Protein AF-A0A7Y1YDD1-F1 (afdb_monomer_lite)

Structure (mmCIF, N/CA/C/O backbone):
data_AF-A0A7Y1YDD1-F1
#
_entry.id   AF-A0A7Y1YDD1-F1
#
loop_
_atom_site.group_PDB
_atom_site.id
_atom_site.type_symbol
_atom_site.label_atom_id
_atom_site.label_alt_id
_atom_site.label_comp_id
_atom_site.label_asym_id
_atom_site.label_entity_id
_atom_site.label_seq_id
_atom_site.pdbx_PDB_ins_code
_atom_site.Cartn_x
_atom_site.Cartn_y
_atom_site.Cartn_z
_atom_site.occupancy
_atom_site.B_iso_or_equiv
_atom_site.auth_seq_id
_atom_site.auth_comp_id
_atom_site.auth_asym_id
_atom_site.auth_atom_id
_atom_site.pdbx_PDB_model_num
ATOM 1 N N . MET A 1 1 ? -9.148 -10.376 5.782 1.00 97.31 1 MET A N 1
ATOM 2 C CA . MET A 1 1 ? -8.514 -9.208 5.145 1.00 97.31 1 MET A CA 1
ATOM 3 C C . MET A 1 1 ? -9.629 -8.273 4.750 1.00 97.31 1 MET A C 1
ATOM 5 O O . MET A 1 1 ? -10.626 -8.757 4.220 1.00 97.31 1 MET A O 1
ATOM 9 N N . GLN A 1 2 ? -9.484 -6.992 5.048 1.00 98.19 2 GLN A N 1
ATOM 10 C CA . GLN A 1 2 ? -10.482 -5.974 4.731 1.00 98.19 2 GLN A CA 1
ATOM 11 C C . GLN A 1 2 ? -9.789 -4.691 4.292 1.00 98.19 2 GLN A C 1
ATOM 13 O O . GLN A 1 2 ? -8.727 -4.373 4.822 1.00 98.19 2 GLN A O 1
ATOM 18 N N . HIS A 1 3 ? -10.375 -3.983 3.335 1.00 98.25 3 HIS A N 1
ATOM 19 C CA . HIS A 1 3 ? -9.968 -2.623 3.031 1.00 98.25 3 HIS A CA 1
ATOM 20 C C . HIS A 1 3 ? -10.291 -1.725 4.214 1.00 98.25 3 HIS A C 1
ATOM 22 O O . HIS A 1 3 ? -11.280 -1.956 4.912 1.00 98.25 3 HIS A O 1
ATOM 28 N N . VAL A 1 4 ? -9.460 -0.708 4.412 1.00 98.06 4 VAL A N 1
ATOM 29 C CA . VAL A 1 4 ? -9.750 0.407 5.309 1.00 98.06 4 VAL A CA 1
ATOM 30 C C . VAL A 1 4 ? -9.487 1.696 4.537 1.00 98.06 4 VAL A C 1
ATOM 32 O O . VAL A 1 4 ? -8.418 1.850 3.947 1.00 98.06 4 VAL A O 1
ATOM 35 N N . ILE A 1 5 ? -10.477 2.583 4.503 1.00 97.25 5 ILE A N 1
ATOM 36 C CA . ILE A 1 5 ? -10.438 3.868 3.790 1.00 97.25 5 ILE A CA 1
ATOM 37 C C . ILE A 1 5 ? -10.850 4.998 4.736 1.00 97.25 5 ILE A C 1
ATOM 39 O O . ILE A 1 5 ? -11.611 4.766 5.676 1.00 97.25 5 ILE A O 1
ATOM 43 N N . TRP A 1 6 ? -10.390 6.220 4.462 1.00 94.62 6 TRP A N 1
ATOM 44 C CA . TRP A 1 6 ? -10.810 7.427 5.180 1.00 94.62 6 TRP A CA 1
ATOM 45 C C . TRP A 1 6 ? -11.683 8.274 4.276 1.00 94.62 6 TRP A C 1
ATOM 47 O O . TRP A 1 6 ? -11.217 8.812 3.276 1.00 94.62 6 TRP A O 1
ATOM 57 N N . VAL A 1 7 ? -12.952 8.398 4.642 1.00 94.06 7 VAL A N 1
ATOM 58 C CA . VAL A 1 7 ? -13.893 9.263 3.942 1.00 94.06 7 VAL A CA 1
ATOM 59 C C . VAL A 1 7 ? -13.870 10.627 4.613 1.00 94.06 7 VAL A C 1
ATOM 61 O O . VAL A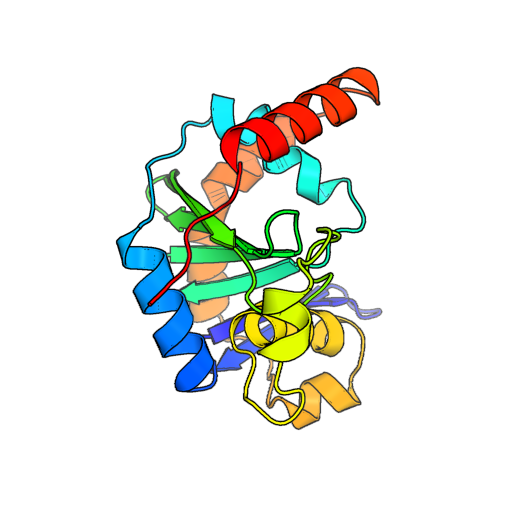 1 7 ? -14.280 10.755 5.768 1.00 94.06 7 VAL A O 1
ATOM 64 N N . SER A 1 8 ? -13.428 11.641 3.876 1.00 90.56 8 SER A N 1
ATOM 65 C CA . SER A 1 8 ? -13.471 13.029 4.329 1.00 90.56 8 SER A CA 1
ATOM 66 C C . SER A 1 8 ? -14.858 13.629 4.122 1.00 90.56 8 SER A C 1
ATOM 68 O O . SER A 1 8 ? -15.316 13.800 2.992 1.00 90.56 8 SER A O 1
ATOM 70 N N . GLU A 1 9 ? -15.514 13.999 5.218 1.00 84.25 9 GLU A N 1
ATOM 71 C CA . GLU A 1 9 ? -16.787 14.719 5.216 1.00 84.25 9 GLU A CA 1
ATOM 72 C C . GLU A 1 9 ? -16.636 16.081 5.906 1.00 84.25 9 GLU A C 1
ATOM 74 O O . GLU A 1 9 ? -15.634 16.377 6.557 1.00 84.25 9 GLU A O 1
ATOM 79 N N . SER A 1 10 ? -17.659 16.937 5.823 1.00 79.94 10 SER A N 1
ATOM 80 C CA . SER A 1 10 ? -17.641 18.249 6.492 1.00 79.94 10 SER A CA 1
ATOM 81 C C . SER A 1 10 ? -17.465 18.174 8.017 1.00 79.94 10 SER A C 1
ATOM 83 O O . SER A 1 10 ? -17.080 19.162 8.639 1.00 79.94 10 SER A O 1
ATOM 85 N N . SER A 1 11 ? -17.773 17.025 8.623 1.00 79.56 11 SER A N 1
ATOM 86 C CA . SER A 1 11 ? -17.619 16.732 10.054 1.00 79.56 11 SER A CA 1
ATOM 87 C C . SER A 1 11 ? -16.244 16.176 10.438 1.00 79.56 11 SER A C 1
ATOM 89 O O . SER A 1 11 ? -15.994 15.996 11.629 1.00 79.56 11 SER A O 1
ATOM 91 N N . GLY A 1 12 ? -15.365 15.926 9.465 1.00 87.62 12 GLY A N 1
ATOM 92 C CA . GLY A 1 12 ? -14.066 15.281 9.650 1.00 87.62 12 GLY A CA 1
ATOM 93 C C . GLY A 1 12 ? -13.951 13.970 8.875 1.00 87.62 12 GLY A C 1
ATOM 94 O O . GLY A 1 12 ? -14.865 13.576 8.148 1.00 87.62 12 GLY A O 1
ATOM 95 N N . ASP A 1 13 ? -12.816 13.297 9.047 1.00 91.56 13 ASP A N 1
ATOM 96 C CA . ASP A 1 13 ? -12.546 12.023 8.389 1.00 91.56 13 ASP A CA 1
ATOM 97 C C . ASP A 1 13 ? -13.139 10.867 9.198 1.00 91.56 13 ASP A C 1
ATOM 99 O O . ASP A 1 13 ? -12.888 10.738 10.398 1.00 91.56 13 ASP A O 1
ATOM 103 N N . THR A 1 14 ? -13.916 10.012 8.536 1.00 94.31 14 THR A N 1
ATOM 104 C CA . THR A 1 14 ? -14.505 8.810 9.139 1.00 94.31 14 THR A CA 1
ATOM 105 C C . THR A 1 14 ? -13.901 7.563 8.491 1.00 94.31 14 THR A C 1
ATOM 107 O O . THR A 1 14 ? -13.909 7.465 7.260 1.00 94.31 14 THR A O 1
ATOM 110 N N . PRO A 1 15 ? -13.384 6.597 9.273 1.00 96.81 15 PRO A N 1
ATOM 111 C CA . PRO A 1 15 ? -12.862 5.355 8.725 1.00 96.81 15 PRO A CA 1
ATOM 112 C C . PRO A 1 15 ? -14.003 4.414 8.319 1.00 96.81 15 PRO A C 1
ATOM 114 O O . PRO A 1 15 ? -14.963 4.211 9.063 1.00 96.81 15 PRO A O 1
ATOM 117 N N . TYR A 1 16 ? -13.873 3.800 7.149 1.00 98.19 16 TYR A N 1
ATOM 118 C CA . TYR A 1 16 ? -14.767 2.757 6.649 1.00 98.19 16 TYR A CA 1
ATOM 119 C C . TYR A 1 16 ? -13.968 1.495 6.346 1.00 98.19 16 TYR A C 1
ATOM 121 O O . TYR A 1 16 ? -12.793 1.566 5.984 1.00 98.19 16 TYR A O 1
ATOM 129 N N . SER A 1 17 ? -14.614 0.338 6.443 1.00 98.25 17 SER A N 1
ATOM 130 C CA . SER A 1 17 ? -14.027 -0.940 6.059 1.00 98.25 17 SER A CA 1
ATOM 131 C C . SER A 1 17 ? -14.979 -1.794 5.227 1.00 98.25 17 SER A C 1
ATOM 133 O O . SER A 1 17 ? -16.201 -1.694 5.337 1.00 98.25 17 SER A O 1
ATOM 135 N N . ALA A 1 18 ? -14.394 -2.635 4.372 1.00 98.12 18 ALA A N 1
ATOM 136 C CA . ALA A 1 18 ? -15.100 -3.637 3.577 1.00 98.12 18 ALA A CA 1
ATOM 137 C C . ALA A 1 18 ? -14.250 -4.908 3.451 1.00 98.12 18 ALA A C 1
ATOM 139 O O . ALA A 1 18 ? -13.030 -4.815 3.276 1.00 98.12 18 ALA A O 1
ATOM 140 N N . PRO A 1 19 ? -14.844 -6.111 3.502 1.00 97.50 19 PRO A N 1
ATOM 141 C CA . PRO A 1 19 ? -14.099 -7.343 3.278 1.00 97.50 19 PRO A CA 1
ATOM 142 C C . PRO A 1 19 ? -13.527 -7.389 1.855 1.00 97.50 19 PRO A C 1
ATOM 144 O O . PRO A 1 19 ? -14.189 -7.010 0.892 1.00 97.50 19 PRO A O 1
ATOM 147 N N . LEU A 1 20 ? -12.310 -7.920 1.705 1.00 96.44 20 LEU A N 1
ATOM 148 C CA . LEU A 1 20 ? -11.784 -8.229 0.373 1.00 96.44 20 LEU A CA 1
ATOM 149 C C . LEU A 1 20 ? -12.581 -9.375 -0.255 1.00 96.44 20 LEU A C 1
ATOM 151 O O . LEU A 1 20 ? -12.969 -10.325 0.435 1.00 96.44 20 LEU A O 1
ATOM 155 N N . SER A 1 21 ? -12.725 -9.342 -1.582 1.00 95.38 21 SER A N 1
ATOM 156 C CA . SER A 1 21 ? -13.184 -10.512 -2.329 1.00 95.38 21 SER A CA 1
ATOM 157 C C . SER A 1 21 ? -12.250 -11.712 -2.069 1.00 95.38 21 SER A C 1
ATOM 159 O O . SER A 1 21 ? -11.054 -11.527 -1.796 1.00 95.38 21 SER A O 1
ATOM 161 N N . PRO A 1 22 ? -12.744 -12.961 -2.158 1.00 95.62 22 PRO A N 1
ATOM 162 C CA . PRO A 1 22 ? -11.904 -14.144 -1.966 1.00 95.62 22 PRO A CA 1
ATOM 163 C C . PRO A 1 22 ? -10.680 -14.183 -2.892 1.00 95.62 22 PRO A C 1
ATOM 165 O O . PRO A 1 22 ? -9.612 -14.637 -2.478 1.00 95.62 22 PRO A O 1
ATOM 168 N N . GLU A 1 23 ? -10.820 -13.682 -4.120 1.00 94.44 23 GLU A N 1
ATOM 169 C CA . GLU A 1 23 ? -9.750 -13.619 -5.118 1.00 94.44 23 GLU A CA 1
ATOM 170 C C . GLU A 1 23 ? -8.683 -12.589 -4.737 1.00 94.44 23 GLU A C 1
ATOM 172 O O . GLU A 1 23 ? -7.503 -12.938 -4.687 1.00 94.44 23 GLU A O 1
ATOM 177 N N . ASN A 1 24 ? -9.088 -11.375 -4.348 1.00 95.56 24 ASN A N 1
ATOM 178 C CA . ASN A 1 24 ? -8.178 -10.322 -3.881 1.00 95.56 24 ASN A CA 1
ATOM 179 C C . ASN A 1 24 ? -7.423 -10.762 -2.621 1.00 95.56 24 ASN A C 1
ATOM 181 O O . ASN A 1 24 ? -6.206 -10.609 -2.522 1.00 95.56 24 ASN A O 1
ATOM 185 N N . ALA A 1 25 ? -8.126 -11.382 -1.669 1.00 97.19 25 ALA A N 1
ATOM 186 C CA . ALA A 1 25 ? -7.508 -11.905 -0.456 1.00 97.19 25 ALA A CA 1
ATOM 187 C C . ALA A 1 25 ? -6.526 -13.049 -0.756 1.00 97.19 25 ALA A C 1
ATOM 189 O O . ALA A 1 25 ? -5.465 -13.127 -0.139 1.00 97.19 25 ALA A O 1
ATOM 190 N N . LYS A 1 26 ? -6.854 -13.950 -1.694 1.00 96.62 26 LYS A N 1
ATOM 191 C CA . LYS A 1 26 ? -5.940 -15.018 -2.128 1.00 96.62 26 LYS A CA 1
ATOM 192 C C . LYS A 1 26 ? -4.704 -14.435 -2.813 1.00 96.62 26 LYS A C 1
ATOM 194 O O . LYS A 1 26 ? -3.601 -14.883 -2.518 1.00 96.62 26 LYS A O 1
ATOM 199 N N . TYR A 1 27 ? -4.882 -13.444 -3.682 1.00 95.88 27 TYR A N 1
ATOM 200 C CA . TYR A 1 27 ? -3.790 -12.760 -4.369 1.00 95.88 27 TYR A CA 1
ATOM 201 C C . TYR A 1 27 ? -2.822 -12.098 -3.378 1.00 95.88 27 TYR A C 1
ATOM 203 O O . TYR A 1 27 ? -1.629 -12.394 -3.407 1.00 95.88 27 TYR A O 1
ATOM 211 N N . LEU A 1 28 ? -3.327 -11.301 -2.427 1.00 97.19 28 LEU A N 1
ATOM 212 C CA . LEU A 1 28 ? -2.475 -10.660 -1.418 1.00 97.19 28 LEU A CA 1
ATOM 213 C C . LEU A 1 28 ? -1.793 -11.665 -0.490 1.00 97.19 28 LEU A C 1
ATOM 215 O O . LEU A 1 28 ? -0.628 -11.482 -0.163 1.00 97.19 28 LEU A O 1
ATOM 219 N N . LYS A 1 29 ? -2.458 -12.764 -0.109 1.00 97.50 29 LYS A N 1
ATOM 220 C CA . LYS A 1 29 ? -1.802 -13.831 0.668 1.00 97.50 29 LYS A CA 1
ATOM 221 C C . LYS A 1 29 ? -0.586 -14.402 -0.056 1.00 97.50 29 LYS A C 1
ATOM 223 O O . LYS A 1 29 ? 0.442 -14.590 0.579 1.00 97.50 29 LYS A O 1
ATOM 228 N N . ARG A 1 30 ? -0.693 -14.631 -1.368 1.00 96.88 30 ARG A N 1
ATOM 229 C CA . ARG A 1 30 ? 0.436 -15.088 -2.190 1.00 96.88 30 ARG A CA 1
ATOM 230 C C . ARG A 1 30 ? 1.535 -14.033 -2.272 1.00 96.88 30 ARG A C 1
ATOM 232 O O . ARG A 1 30 ? 2.700 -14.373 -2.144 1.00 96.88 30 ARG A O 1
ATOM 239 N N . ALA A 1 31 ? 1.180 -12.758 -2.437 1.00 97.06 31 ALA A N 1
ATOM 240 C CA . ALA A 1 31 ? 2.155 -11.668 -2.396 1.00 97.06 31 ALA A CA 1
ATOM 241 C C . ALA A 1 31 ? 2.922 -11.639 -1.061 1.00 97.06 31 ALA A C 1
ATOM 243 O O . ALA A 1 31 ? 4.142 -11.489 -1.053 1.00 97.06 31 ALA A O 1
ATOM 244 N N . CYS A 1 32 ? 2.221 -11.855 0.058 1.00 97.44 32 CYS A N 1
ATOM 245 C CA . CYS A 1 32 ? 2.811 -11.883 1.394 1.00 97.44 32 CYS A CA 1
ATOM 246 C C . CYS A 1 32 ? 3.865 -12.986 1.592 1.00 97.44 32 CYS A C 1
ATOM 248 O O . CYS A 1 32 ? 4.743 -12.827 2.434 1.00 97.44 32 CYS A O 1
ATOM 250 N N . GLU A 1 33 ? 3.826 -14.075 0.817 1.00 97.56 33 GLU A N 1
ATOM 251 C CA . GLU A 1 33 ? 4.841 -15.143 0.865 1.00 97.56 33 GLU A CA 1
ATOM 252 C C . GLU A 1 33 ? 6.217 -14.681 0.353 1.00 97.56 33 GLU A C 1
ATOM 254 O O . GLU A 1 33 ? 7.227 -15.332 0.617 1.00 97.56 33 GLU A O 1
ATOM 259 N N . HIS A 1 34 ? 6.264 -13.546 -0.350 1.00 98.12 34 HIS A N 1
ATOM 260 C CA . HIS A 1 34 ? 7.461 -12.985 -0.975 1.00 98.12 34 HIS A CA 1
ATOM 261 C C . HIS A 1 34 ? 7.908 -11.658 -0.351 1.00 98.12 34 HIS A C 1
ATOM 263 O O . HIS A 1 34 ? 8.731 -10.952 -0.930 1.00 98.12 34 HIS A O 1
ATOM 269 N N . LEU A 1 35 ? 7.360 -11.296 0.811 1.00 98.06 35 LEU A N 1
ATOM 270 C CA . LEU A 1 35 ? 7.736 -10.072 1.508 1.00 98.06 35 LEU A CA 1
ATOM 271 C C . LEU A 1 35 ? 9.189 -10.131 1.988 1.00 98.06 35 LEU A C 1
ATOM 273 O O . LEU A 1 35 ? 9.589 -11.034 2.724 1.00 98.06 35 LEU A O 1
ATOM 277 N N . GLU A 1 36 ? 9.959 -9.115 1.615 1.00 98.31 36 GLU A N 1
ATOM 278 C CA . GLU A 1 36 ? 11.326 -8.909 2.078 1.00 98.31 36 GLU A CA 1
ATOM 279 C C . GLU A 1 36 ? 11.358 -7.837 3.174 1.00 98.31 36 GLU A C 1
ATOM 281 O O . GLU A 1 36 ? 10.693 -6.806 3.032 1.00 98.31 36 GLU A O 1
ATOM 286 N N . PRO A 1 37 ? 12.130 -8.022 4.259 1.00 98.44 37 PRO A N 1
ATOM 287 C CA . PRO A 1 37 ? 12.264 -7.008 5.299 1.00 98.44 37 PRO A CA 1
ATOM 288 C C . PRO A 1 37 ? 12.723 -5.650 4.751 1.00 98.44 37 PRO A C 1
ATOM 290 O O . PRO A 1 37 ? 13.592 -5.574 3.882 1.00 98.44 37 PRO A O 1
ATOM 293 N N . MET A 1 38 ? 12.175 -4.572 5.312 1.00 98.06 38 MET A N 1
ATOM 294 C CA . MET A 1 38 ? 12.510 -3.190 4.972 1.00 98.06 38 MET A CA 1
ATOM 295 C C . MET A 1 38 ? 12.941 -2.421 6.224 1.00 98.06 38 MET A C 1
ATOM 297 O O . MET A 1 38 ? 12.284 -2.490 7.261 1.00 98.06 38 MET A O 1
ATOM 301 N N . SER A 1 39 ? 14.034 -1.664 6.130 1.00 98.25 39 SER A N 1
ATOM 302 C CA . SER A 1 39 ? 14.502 -0.784 7.205 1.00 98.25 39 SER A CA 1
ATOM 303 C C . SER A 1 39 ? 13.830 0.594 7.178 1.00 98.25 39 SER A C 1
ATOM 305 O O . SER A 1 39 ? 13.342 1.046 6.141 1.00 98.25 39 SER A O 1
ATOM 307 N N . ASP A 1 40 ? 13.885 1.310 8.304 1.00 98.12 40 ASP A N 1
ATOM 308 C CA . ASP A 1 40 ? 13.461 2.715 8.412 1.00 98.12 40 ASP A CA 1
ATOM 309 C C . ASP A 1 40 ? 14.114 3.609 7.351 1.00 98.12 40 ASP A C 1
ATOM 311 O O . ASP A 1 40 ? 13.450 4.447 6.749 1.00 98.12 40 ASP A O 1
ATOM 315 N N . GLU A 1 41 ? 15.411 3.424 7.095 1.00 96.94 41 GLU A N 1
ATOM 316 C CA . GLU A 1 41 ? 16.149 4.204 6.097 1.00 96.94 41 GLU A CA 1
ATOM 317 C C . GLU A 1 41 ? 15.685 3.894 4.671 1.00 96.94 41 GLU A C 1
ATOM 319 O O . GLU A 1 41 ? 15.561 4.807 3.855 1.00 96.94 41 GLU A O 1
ATOM 324 N N . GLN A 1 42 ? 15.391 2.624 4.373 1.00 97.56 42 GLN A N 1
ATOM 325 C CA . GLN A 1 42 ? 14.834 2.230 3.080 1.00 97.56 42 GLN A CA 1
ATOM 326 C C . GLN A 1 42 ? 13.435 2.812 2.874 1.00 97.56 42 GLN A C 1
ATOM 328 O O . GLN A 1 42 ? 13.142 3.269 1.774 1.00 97.56 42 GLN A O 1
ATOM 333 N N . TYR A 1 43 ? 12.595 2.825 3.916 1.00 97.81 43 TYR A N 1
ATOM 334 C CA . TYR A 1 43 ? 11.273 3.453 3.879 1.00 97.81 43 TYR A CA 1
ATOM 335 C C . TYR A 1 43 ? 11.375 4.967 3.634 1.00 97.81 43 TYR A C 1
ATOM 337 O O . TYR A 1 43 ? 10.776 5.490 2.692 1.00 97.81 43 TYR A O 1
ATOM 345 N N . LEU A 1 44 ? 12.182 5.659 4.447 1.00 96.31 44 LEU A N 1
ATOM 346 C CA . LEU A 1 44 ? 12.355 7.114 4.407 1.00 96.31 44 LEU A CA 1
ATOM 347 C C . LEU A 1 44 ? 13.032 7.618 3.130 1.00 96.31 44 LEU A C 1
ATOM 349 O O . LEU A 1 44 ? 12.807 8.756 2.760 1.00 96.31 44 LEU A O 1
ATOM 353 N N . ASN A 1 45 ? 13.869 6.826 2.463 1.00 95.44 45 ASN A N 1
ATOM 354 C CA . ASN A 1 45 ? 14.523 7.229 1.211 1.00 95.44 45 ASN A CA 1
ATOM 355 C C . ASN A 1 45 ? 13.897 6.574 -0.024 1.00 95.44 45 ASN A C 1
ATOM 357 O O . ASN A 1 45 ? 14.535 6.533 -1.073 1.00 95.44 45 ASN A O 1
ATOM 361 N N . GLY A 1 46 ? 12.688 6.029 0.092 1.00 96.25 46 GLY A N 1
ATOM 362 C CA . GLY A 1 46 ? 12.007 5.363 -1.011 1.00 96.25 46 GLY A CA 1
ATOM 363 C C . GLY A 1 46 ? 10.491 5.431 -0.847 1.00 96.25 46 GLY A C 1
ATOM 364 O O . GLY A 1 46 ? 9.919 6.469 -1.165 1.00 96.25 46 GLY A O 1
ATOM 365 N N . PRO A 1 47 ? 9.823 4.377 -0.341 1.00 97.00 47 PRO A N 1
ATOM 366 C CA . PRO A 1 47 ? 8.362 4.289 -0.289 1.00 97.00 47 PRO A CA 1
ATOM 367 C C . PRO A 1 47 ? 7.638 5.499 0.304 1.00 97.00 47 PRO A C 1
ATOM 369 O O . PRO A 1 47 ? 6.561 5.838 -0.172 1.00 97.00 47 PRO A O 1
ATOM 372 N N . ALA A 1 48 ? 8.212 6.195 1.288 1.00 95.69 48 ALA A N 1
ATOM 373 C CA . ALA A 1 48 ? 7.578 7.385 1.852 1.00 95.69 48 ALA A CA 1
ATOM 374 C C . ALA A 1 48 ? 7.342 8.505 0.818 1.00 95.69 48 ALA A C 1
ATOM 376 O O . ALA A 1 48 ? 6.391 9.272 0.954 1.00 95.69 48 ALA A O 1
ATOM 377 N N . ALA A 1 49 ? 8.159 8.579 -0.238 1.00 94.69 49 ALA A N 1
ATOM 378 C CA . ALA A 1 49 ? 7.984 9.534 -1.328 1.00 94.69 49 ALA A CA 1
ATOM 379 C C . ALA A 1 49 ? 6.683 9.308 -2.111 1.00 94.69 49 ALA A C 1
ATOM 381 O O . ALA A 1 49 ? 6.101 10.274 -2.595 1.00 94.69 49 ALA A O 1
ATOM 382 N N . ILE A 1 50 ? 6.176 8.068 -2.171 1.00 95.25 50 ILE A N 1
ATOM 383 C CA . ILE A 1 50 ? 4.931 7.726 -2.880 1.00 95.25 50 ILE A CA 1
ATOM 384 C C . ILE A 1 50 ? 3.745 8.519 -2.307 1.00 95.25 50 ILE A C 1
ATOM 386 O O . ILE A 1 50 ? 2.887 8.954 -3.071 1.00 95.25 50 ILE A O 1
ATOM 390 N N . LEU A 1 51 ? 3.734 8.801 -0.997 1.00 91.88 51 LEU A N 1
ATOM 391 C CA . LEU A 1 51 ? 2.695 9.612 -0.341 1.00 91.88 51 LEU A CA 1
ATOM 392 C C . LEU A 1 51 ? 2.630 11.056 -0.867 1.00 91.88 51 LEU A C 1
ATOM 394 O O . LEU A 1 51 ? 1.585 11.691 -0.780 1.00 91.88 51 LEU A O 1
ATOM 398 N N . GLY A 1 52 ? 3.739 11.581 -1.396 1.00 89.81 52 GLY A N 1
ATOM 399 C CA . GLY A 1 52 ? 3.805 12.903 -2.023 1.00 89.81 52 GLY A CA 1
ATOM 400 C C . GLY A 1 52 ? 3.504 12.893 -3.523 1.00 89.81 52 GLY A C 1
ATOM 401 O O . GLY A 1 52 ? 3.656 13.921 -4.180 1.00 89.81 52 GLY A O 1
ATOM 402 N N . THR A 1 53 ? 3.113 11.745 -4.081 1.00 91.00 53 THR A N 1
ATOM 403 C CA . THR A 1 53 ? 2.765 11.594 -5.499 1.00 91.00 53 THR A CA 1
ATOM 404 C C . THR A 1 53 ? 1.252 11.498 -5.701 1.00 91.00 53 THR A C 1
ATOM 406 O O . THR A 1 53 ? 0.472 11.501 -4.755 1.00 91.00 53 THR A O 1
ATOM 409 N N . LEU A 1 54 ? 0.833 11.386 -6.963 1.00 89.88 54 LEU A N 1
ATOM 410 C CA . LEU A 1 54 ? -0.545 11.061 -7.341 1.00 89.88 54 LEU A CA 1
ATOM 411 C C . LEU A 1 54 ? -0.756 9.552 -7.555 1.00 89.88 54 LEU A C 1
ATOM 413 O O . LEU A 1 54 ? -1.726 9.159 -8.204 1.00 89.88 54 LEU A O 1
ATOM 417 N N . ALA A 1 55 ? 0.163 8.708 -7.072 1.00 93.06 55 ALA A N 1
ATOM 418 C CA . ALA A 1 55 ? 0.013 7.263 -7.160 1.00 93.06 55 ALA A CA 1
ATOM 419 C C . ALA A 1 55 ? -1.239 6.821 -6.400 1.00 93.06 55 ALA A C 1
ATOM 421 O O . ALA A 1 55 ? -1.439 7.157 -5.229 1.00 93.06 55 ALA A O 1
ATOM 422 N N . ARG A 1 56 ? -2.085 6.044 -7.075 1.00 95.00 56 ARG A N 1
ATOM 423 C CA . ARG A 1 56 ? -3.278 5.475 -6.457 1.00 95.00 56 ARG A CA 1
ATOM 424 C C . ARG A 1 56 ? -2.842 4.384 -5.502 1.00 95.00 56 ARG A C 1
ATOM 426 O O . ARG A 1 56 ? -1.973 3.571 -5.821 1.00 95.00 56 ARG A O 1
ATOM 433 N N . SER A 1 57 ? -3.435 4.363 -4.320 1.00 96.81 57 SER A N 1
ATOM 434 C CA . SER A 1 57 ? -3.110 3.344 -3.335 1.00 96.81 57 SER A CA 1
ATOM 435 C C . SER A 1 57 ? -4.295 3.000 -2.451 1.00 96.81 57 SER A C 1
ATOM 437 O O . SER A 1 57 ? -5.289 3.718 -2.404 1.00 96.81 57 SER A O 1
ATOM 439 N N . SER A 1 58 ? -4.191 1.874 -1.764 1.00 97.88 58 SER A N 1
ATOM 440 C CA . SER A 1 58 ? -5.183 1.411 -0.807 1.00 97.88 58 SER A CA 1
ATOM 441 C C . SER A 1 58 ? -4.505 0.806 0.413 1.00 97.88 58 SER A C 1
ATOM 443 O O . SER A 1 58 ? -3.334 0.415 0.372 1.00 97.88 58 SER A O 1
ATOM 445 N N . TYR A 1 59 ? -5.263 0.687 1.500 1.00 98.38 59 TYR A N 1
ATOM 446 C CA . TYR A 1 59 ? -4.823 -0.021 2.692 1.00 98.38 59 TYR A CA 1
ATOM 447 C C . TYR A 1 59 ? -5.707 -1.236 2.960 1.00 98.38 59 TYR A C 1
ATOM 449 O O . TYR A 1 59 ? -6.934 -1.186 2.827 1.00 98.38 59 TYR A O 1
ATOM 457 N N . VAL A 1 60 ? -5.073 -2.342 3.349 1.00 98.69 60 VAL A N 1
ATOM 458 C CA . VAL A 1 60 ? -5.732 -3.600 3.705 1.00 98.69 60 VAL A CA 1
ATOM 459 C C . VAL A 1 60 ? -5.273 -4.043 5.084 1.00 98.69 60 VAL A C 1
ATOM 461 O O . VAL A 1 60 ? -4.094 -4.306 5.291 1.00 98.69 60 VAL A O 1
ATOM 464 N N . LEU A 1 61 ? -6.210 -4.210 6.014 1.00 98.62 61 LEU A N 1
ATOM 465 C CA . LEU A 1 61 ? -5.944 -4.833 7.306 1.00 98.62 61 LEU A CA 1
ATOM 466 C C . LEU A 1 61 ? -5.954 -6.366 7.161 1.00 98.62 61 LEU A C 1
ATOM 468 O O . LEU A 1 61 ? -6.970 -6.981 6.799 1.00 98.62 61 LEU A O 1
ATOM 472 N N . ALA A 1 62 ? -4.818 -6.999 7.446 1.00 98.12 62 ALA A N 1
ATOM 473 C CA . ALA A 1 62 ? -4.548 -8.424 7.287 1.00 98.12 62 ALA A CA 1
ATOM 474 C C . ALA A 1 62 ? -4.092 -9.049 8.616 1.00 98.12 62 ALA A C 1
ATOM 476 O O . ALA A 1 62 ? -2.906 -9.216 8.872 1.00 98.12 62 ALA A O 1
ATOM 477 N N . GLY A 1 63 ? -5.051 -9.420 9.472 1.00 97.00 63 GLY A N 1
ATOM 478 C CA . GLY A 1 63 ? -4.714 -9.695 10.872 1.00 97.00 63 GLY A CA 1
ATOM 479 C C . GLY A 1 63 ? -4.295 -8.383 11.527 1.00 97.00 63 GLY A C 1
ATOM 480 O O . GLY A 1 63 ? -4.953 -7.372 11.294 1.00 97.00 63 GLY A O 1
ATOM 481 N N . ASP A 1 64 ? -3.215 -8.367 12.291 1.00 98.25 64 ASP A N 1
ATOM 482 C CA . ASP A 1 64 ? -2.754 -7.135 12.943 1.00 98.25 64 ASP A CA 1
ATOM 483 C C . ASP A 1 64 ? -1.856 -6.267 12.055 1.00 98.25 64 ASP A C 1
ATOM 485 O O . ASP A 1 64 ? -1.500 -5.166 12.455 1.00 98.25 64 ASP A O 1
ATOM 489 N N . ASP A 1 65 ? -1.529 -6.727 10.847 1.00 98.69 65 ASP A N 1
ATOM 490 C CA . ASP A 1 65 ? -0.709 -5.978 9.901 1.00 98.69 65 ASP A CA 1
ATOM 491 C C . ASP A 1 65 ? -1.561 -5.152 8.934 1.00 98.69 65 ASP A C 1
ATOM 493 O O . ASP A 1 65 ? -2.645 -5.569 8.511 1.00 98.69 65 ASP A O 1
ATOM 497 N N . VAL A 1 66 ? -1.022 -4.014 8.504 1.00 98.81 66 VAL A N 1
ATOM 498 C CA . VAL A 1 66 ? -1.560 -3.226 7.392 1.00 98.81 66 VAL A CA 1
ATOM 499 C C . VAL A 1 66 ? -0.702 -3.447 6.156 1.00 98.81 66 VAL A C 1
ATOM 501 O O . VAL A 1 66 ? 0.514 -3.277 6.189 1.00 98.81 66 VAL A O 1
ATOM 504 N N . LEU A 1 67 ? -1.351 -3.806 5.052 1.00 98.81 67 LEU A N 1
ATOM 505 C CA . LEU A 1 67 ? -0.759 -3.824 3.723 1.00 98.81 67 LEU A CA 1
ATOM 506 C C . LEU A 1 67 ? -1.128 -2.523 3.010 1.00 98.81 67 LEU A C 1
ATOM 508 O O . LEU A 1 67 ? -2.300 -2.293 2.716 1.00 98.81 67 LEU A O 1
ATOM 512 N N . TRP A 1 68 ? -0.141 -1.687 2.718 1.00 98.62 68 TRP A N 1
ATOM 513 C CA . TRP A 1 68 ? -0.281 -0.554 1.812 1.00 98.62 68 TRP A CA 1
ATOM 514 C C . TRP A 1 68 ? 0.033 -1.009 0.387 1.00 98.62 68 TRP A C 1
ATOM 516 O O . TRP A 1 68 ? 1.143 -1.454 0.097 1.00 98.62 68 TRP A O 1
ATOM 526 N N . CYS A 1 69 ? -0.971 -0.944 -0.480 1.00 98.25 69 CYS A N 1
ATOM 527 C CA . CYS A 1 69 ? -0.928 -1.412 -1.859 1.00 98.25 69 CYS A CA 1
ATOM 528 C C . CYS A 1 69 ? -0.911 -0.194 -2.786 1.00 98.25 69 CYS A C 1
ATOM 530 O O . CYS A 1 69 ? -1.899 0.532 -2.830 1.00 98.25 69 CYS A O 1
ATOM 532 N N . ALA A 1 70 ? 0.183 0.044 -3.510 1.00 97.25 70 ALA A N 1
ATOM 533 C CA . ALA A 1 70 ? 0.352 1.224 -4.362 1.00 97.25 70 ALA A CA 1
ATOM 534 C C . ALA A 1 70 ? 0.551 0.847 -5.836 1.00 97.25 70 ALA A C 1
ATOM 536 O O . ALA A 1 70 ? 1.391 0.003 -6.158 1.00 97.25 70 ALA A O 1
ATOM 537 N N . GLU A 1 71 ? -0.208 1.494 -6.724 1.00 94.88 71 GLU A N 1
ATOM 538 C CA . GLU A 1 71 ? 0.001 1.449 -8.173 1.00 94.88 71 GLU A CA 1
ATOM 539 C C . GLU A 1 71 ? 1.340 2.125 -8.514 1.00 94.88 71 GLU A C 1
ATOM 541 O O . GLU A 1 71 ? 1.514 3.321 -8.278 1.00 94.88 71 GLU A O 1
ATOM 546 N N . TRP A 1 72 ? 2.288 1.358 -9.058 1.00 93.81 72 TRP A N 1
ATOM 547 C CA . TRP A 1 72 ? 3.644 1.824 -9.384 1.00 93.81 72 TRP A CA 1
ATOM 548 C C . TRP A 1 72 ? 4.306 0.894 -10.408 1.00 93.81 72 TRP A C 1
ATOM 550 O O . TRP A 1 72 ? 3.980 -0.286 -10.414 1.00 93.81 72 TRP A O 1
ATOM 560 N N . ASP A 1 73 ? 5.264 1.350 -11.213 1.00 88.75 73 ASP A N 1
ATOM 561 C CA . ASP A 1 73 ? 6.043 0.499 -12.137 1.00 88.75 73 ASP A CA 1
ATOM 562 C C . ASP A 1 73 ? 6.923 -0.478 -11.328 1.00 88.75 73 ASP A C 1
ATOM 564 O O . ASP A 1 73 ? 7.725 -0.010 -10.517 1.00 88.75 73 ASP A O 1
ATOM 568 N N . PRO A 1 74 ? 6.763 -1.821 -11.411 1.00 85.00 74 PRO A N 1
ATOM 569 C CA . PRO A 1 74 ? 6.291 -2.663 -12.533 1.00 85.00 74 PRO A CA 1
ATOM 570 C C . PRO A 1 74 ? 4.854 -3.191 -12.456 1.00 85.00 74 PRO A C 1
ATOM 572 O O . PRO A 1 74 ? 4.435 -4.048 -13.242 1.00 85.00 74 PRO A O 1
ATOM 575 N N . GLY A 1 75 ? 4.077 -2.718 -11.499 1.00 91.25 75 GLY A N 1
ATOM 576 C CA . GLY A 1 75 ? 2.644 -2.933 -11.423 1.00 91.25 75 GLY A CA 1
ATOM 577 C C . GLY A 1 75 ? 2.090 -2.550 -10.057 1.00 91.25 75 GLY A C 1
ATOM 578 O O . GLY A 1 75 ? 1.370 -1.564 -9.924 1.00 91.25 75 GLY A O 1
ATOM 579 N N . LEU A 1 76 ? 2.392 -3.359 -9.039 1.00 95.19 76 LEU A N 1
ATOM 580 C CA . LEU A 1 76 ? 1.907 -3.158 -7.672 1.00 95.19 76 LEU A CA 1
ATOM 581 C C . LEU A 1 76 ? 3.052 -3.282 -6.676 1.00 95.19 76 LEU A C 1
ATOM 583 O O . LEU A 1 76 ? 3.730 -4.308 -6.636 1.00 95.19 76 LEU A O 1
ATOM 587 N N . LEU A 1 77 ? 3.205 -2.283 -5.816 1.00 97.88 77 LEU A N 1
ATOM 588 C CA . LEU A 1 77 ? 4.031 -2.395 -4.619 1.00 97.88 77 LEU A CA 1
ATOM 589 C C . LEU A 1 77 ? 3.136 -2.726 -3.435 1.00 97.88 77 LEU A C 1
ATOM 591 O O . LEU A 1 77 ? 2.078 -2.121 -3.260 1.00 97.88 77 LEU A O 1
ATOM 595 N N . VAL A 1 78 ? 3.568 -3.680 -2.619 1.00 98.44 78 VAL A N 1
ATOM 596 C CA . VAL A 1 78 ? 2.904 -4.018 -1.361 1.00 98.44 78 VAL A CA 1
ATOM 597 C C . VAL A 1 78 ? 3.895 -3.792 -0.234 1.00 98.44 78 VAL A C 1
ATOM 599 O O . VAL A 1 78 ? 4.955 -4.415 -0.205 1.00 98.44 78 VAL A O 1
ATOM 602 N N . PHE A 1 79 ? 3.536 -2.919 0.699 1.00 98.75 79 PHE A N 1
ATOM 603 C CA . PHE A 1 79 ? 4.286 -2.662 1.922 1.00 98.75 79 PHE A CA 1
ATOM 604 C C . PHE A 1 79 ? 3.494 -3.196 3.108 1.00 98.75 79 PHE A C 1
ATOM 606 O O . PHE A 1 79 ? 2.332 -2.844 3.277 1.00 98.75 79 PHE A O 1
ATOM 613 N N . GLN A 1 80 ? 4.107 -4.044 3.923 1.00 98.81 80 GLN A N 1
ATOM 614 C CA . GLN A 1 80 ? 3.534 -4.521 5.175 1.00 98.81 80 GLN A CA 1
ATOM 615 C C . GLN A 1 80 ? 4.068 -3.679 6.328 1.00 98.81 80 GLN A C 1
ATOM 617 O O . GLN A 1 80 ? 5.280 -3.488 6.449 1.00 98.81 80 GLN A O 1
ATOM 622 N N . PHE A 1 81 ? 3.164 -3.246 7.196 1.00 98.75 81 PHE A N 1
ATOM 623 C CA . PHE A 1 81 ? 3.460 -2.552 8.440 1.00 98.75 81 PHE A CA 1
ATOM 624 C C . PHE A 1 81 ? 2.838 -3.318 9.601 1.00 98.75 81 PHE A C 1
ATOM 626 O O . PHE A 1 81 ? 1.648 -3.634 9.568 1.00 98.75 81 PHE A O 1
ATOM 633 N N . SER A 1 82 ? 3.649 -3.620 10.612 1.00 98.62 82 SER A N 1
ATOM 634 C CA . SER A 1 82 ? 3.230 -4.385 11.786 1.00 98.62 82 SER A CA 1
ATOM 635 C C . SER A 1 82 ? 3.235 -3.522 13.053 1.00 98.62 82 SER A C 1
ATOM 637 O O . SER A 1 82 ? 4.096 -2.648 13.186 1.00 98.62 82 SER A O 1
ATOM 639 N N . PRO A 1 83 ? 2.398 -3.827 14.065 1.00 98.44 83 PRO A N 1
ATOM 640 C CA . PRO A 1 83 ? 2.391 -3.109 15.346 1.00 98.44 83 PRO A CA 1
ATOM 641 C C . PRO A 1 83 ? 3.713 -3.187 16.122 1.00 98.44 83 PRO A C 1
ATOM 643 O O . PRO A 1 83 ? 3.997 -2.354 16.978 1.00 98.44 83 PRO A O 1
ATOM 646 N N . SER A 1 84 ? 4.549 -4.185 15.825 1.00 98.06 84 SER A N 1
ATOM 647 C CA . SER A 1 84 ? 5.917 -4.310 16.342 1.00 98.06 84 SER A CA 1
ATOM 648 C C . SER A 1 84 ? 6.902 -3.291 15.755 1.00 98.06 84 SER A C 1
ATOM 650 O O . SER A 1 84 ? 8.055 -3.265 16.180 1.00 98.06 84 SER A O 1
ATOM 652 N N . GLY A 1 85 ? 6.489 -2.493 14.766 1.00 97.75 85 GLY A N 1
ATOM 653 C CA . GLY A 1 85 ? 7.345 -1.572 14.015 1.00 97.75 85 GLY A CA 1
ATOM 654 C C . GLY A 1 85 ? 8.148 -2.239 12.896 1.00 97.75 85 GLY A C 1
ATOM 655 O O . GLY A 1 85 ? 8.875 -1.564 12.173 1.00 97.75 85 GLY A O 1
ATOM 656 N N . SER A 1 86 ? 8.021 -3.556 12.720 1.00 98.31 86 SER A N 1
ATOM 657 C CA . SER A 1 86 ? 8.611 -4.249 11.577 1.00 98.31 86 SER A CA 1
ATOM 658 C C . SER A 1 86 ? 7.905 -3.856 10.283 1.00 98.31 86 SER A C 1
ATOM 660 O O . SER A 1 86 ? 6.683 -3.701 10.246 1.00 98.31 86 SER A O 1
ATOM 662 N N . MET A 1 87 ? 8.698 -3.717 9.224 1.00 98.69 87 MET A N 1
ATOM 663 C CA . MET A 1 87 ? 8.217 -3.413 7.886 1.00 98.69 87 MET A CA 1
ATOM 664 C C . MET A 1 87 ? 8.756 -4.433 6.895 1.00 98.69 87 MET A C 1
ATOM 666 O O . MET A 1 87 ? 9.889 -4.909 7.025 1.00 98.69 87 MET A O 1
ATOM 670 N N . ALA A 1 88 ? 7.960 -4.734 5.882 1.00 98.69 88 ALA A N 1
ATOM 671 C CA . ALA A 1 88 ? 8.376 -5.566 4.768 1.00 98.69 88 ALA A CA 1
ATOM 672 C C . ALA A 1 88 ? 7.780 -5.045 3.461 1.00 98.69 88 ALA A C 1
ATOM 674 O O . ALA A 1 88 ? 6.862 -4.225 3.468 1.00 98.69 88 ALA A O 1
ATOM 675 N N . ARG A 1 89 ? 8.324 -5.483 2.330 1.00 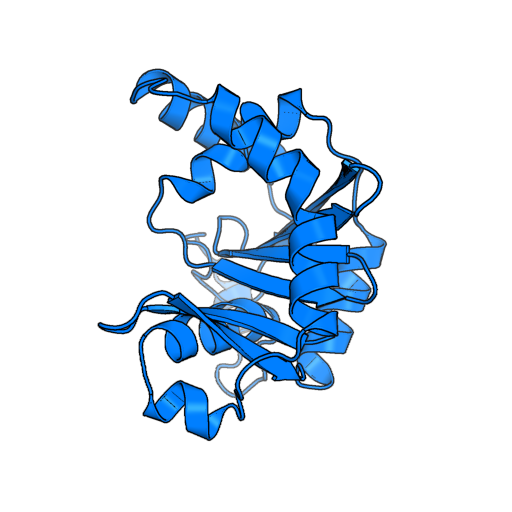98.44 89 ARG A N 1
ATOM 676 C CA . ARG A 1 89 ? 7.910 -5.009 1.011 1.00 98.44 89 ARG A CA 1
ATOM 677 C C . ARG A 1 89 ? 8.070 -6.066 -0.066 1.00 98.44 89 ARG A C 1
ATOM 679 O O . ARG A 1 89 ? 8.931 -6.933 0.035 1.00 98.44 89 ARG A O 1
ATOM 686 N N . VAL A 1 90 ? 7.265 -5.958 -1.114 1.00 98.44 90 VAL A N 1
ATOM 687 C CA . VAL A 1 90 ? 7.405 -6.731 -2.351 1.00 98.44 90 VAL A CA 1
ATOM 688 C C . VAL A 1 90 ? 6.934 -5.886 -3.534 1.00 98.44 90 VAL A C 1
ATOM 690 O O . VAL A 1 90 ? 5.976 -5.122 -3.414 1.00 98.44 90 VAL A O 1
ATOM 693 N N . ALA A 1 91 ? 7.618 -6.013 -4.670 1.00 97.50 91 ALA A N 1
ATOM 694 C CA . ALA A 1 91 ? 7.211 -5.429 -5.942 1.00 97.50 91 ALA A CA 1
ATOM 695 C C . ALA A 1 91 ? 6.670 -6.531 -6.855 1.00 97.50 91 ALA A C 1
ATOM 697 O O . ALA A 1 91 ? 7.312 -7.568 -7.033 1.00 97.50 91 ALA A O 1
ATOM 698 N N . LEU A 1 92 ? 5.491 -6.317 -7.430 1.00 95.12 92 LEU A N 1
ATOM 699 C CA . LEU A 1 92 ? 4.791 -7.286 -8.265 1.00 95.12 92 LEU A CA 1
ATOM 700 C C . LEU A 1 92 ? 4.618 -6.740 -9.675 1.00 95.12 92 LEU A C 1
ATOM 702 O O . LEU A 1 92 ? 4.101 -5.638 -9.877 1.00 95.12 92 LEU A O 1
ATOM 706 N N . ARG A 1 93 ? 4.991 -7.557 -10.655 1.00 91.06 93 ARG A N 1
ATOM 707 C CA . ARG A 1 93 ? 4.816 -7.246 -12.067 1.00 91.06 93 ARG A CA 1
ATOM 708 C C . ARG A 1 93 ? 3.377 -7.479 -12.481 1.00 91.06 93 ARG A C 1
ATOM 710 O O . ARG A 1 93 ? 2.865 -8.586 -12.312 1.00 91.06 93 ARG A O 1
ATOM 717 N N . SER A 1 94 ? 2.751 -6.467 -13.070 1.00 83.69 94 SER A N 1
ATOM 718 C CA . SER A 1 94 ? 1.380 -6.613 -13.548 1.00 83.69 94 SER A CA 1
ATOM 719 C C . SER A 1 94 ? 1.293 -7.423 -14.834 1.00 83.69 94 SER A C 1
ATOM 721 O O . SER A 1 94 ? 2.017 -7.117 -15.783 1.00 83.69 94 SER A O 1
ATOM 723 N N . PRO A 1 95 ? 0.389 -8.415 -14.928 1.00 76.38 95 PRO A N 1
ATOM 724 C CA . PRO A 1 95 ? 0.071 -9.046 -16.203 1.00 76.38 95 PRO A CA 1
ATOM 725 C C . PRO A 1 95 ? -0.727 -8.104 -17.114 1.00 76.38 95 PRO A C 1
ATOM 727 O O . PRO A 1 95 ? -0.769 -8.318 -18.320 1.00 76.38 95 PRO A O 1
ATOM 730 N N . VAL A 1 96 ? -1.326 -7.045 -16.558 1.00 77.94 96 VAL A N 1
ATOM 731 C CA . VAL A 1 96 ? -2.130 -6.091 -17.319 1.00 77.94 96 VAL A CA 1
ATOM 732 C C . VAL A 1 96 ? -1.233 -5.065 -17.999 1.00 77.94 96 VAL A C 1
ATOM 734 O O . VAL A 1 96 ? -0.391 -4.450 -17.328 1.00 77.94 96 VAL A O 1
ATOM 737 N N . PRO A 1 97 ? -1.393 -4.873 -19.320 1.00 77.00 97 PRO A N 1
ATOM 738 C CA . PRO A 1 97 ? -0.657 -3.859 -20.045 1.00 77.00 97 PRO A CA 1
ATOM 739 C C . PRO A 1 97 ? -0.848 -2.467 -19.438 1.00 77.00 97 PRO A C 1
ATOM 741 O O . PRO A 1 97 ? -1.956 -2.098 -19.059 1.00 77.00 97 PRO A O 1
ATOM 744 N N . HIS A 1 98 ? 0.231 -1.689 -19.348 1.00 77.38 98 HIS A N 1
ATOM 745 C CA . HIS A 1 98 ? 0.226 -0.292 -18.884 1.00 77.38 98 HIS A CA 1
ATOM 746 C C . HIS A 1 98 ? -0.169 -0.023 -17.427 1.00 77.38 98 HIS A C 1
ATOM 748 O O . HIS A 1 98 ? -0.104 1.122 -16.979 1.00 77.38 98 HIS A O 1
ATOM 754 N N . PHE A 1 99 ? -0.516 -1.050 -16.651 1.00 78.56 99 PHE A N 1
ATOM 755 C CA . PHE A 1 99 ? -0.773 -0.890 -15.223 1.00 78.56 99 PHE A CA 1
ATOM 756 C C . PHE A 1 99 ? 0.500 -0.466 -14.479 1.00 78.56 99 PHE A C 1
ATOM 758 O O . PHE A 1 99 ? 1.560 -1.060 -14.687 1.00 78.56 99 PHE A O 1
ATOM 765 N N . GLY A 1 100 ? 0.400 0.550 -13.616 1.00 69.62 100 GLY A N 1
ATOM 766 C CA . GLY A 1 100 ? 1.571 1.132 -12.952 1.00 69.62 100 GLY A CA 1
ATOM 767 C C . GLY A 1 100 ? 2.433 2.018 -13.859 1.00 69.62 100 GLY A C 1
ATOM 768 O O . GLY A 1 100 ? 3.509 2.426 -13.447 1.00 69.62 100 GLY A O 1
ATOM 769 N N . GLY A 1 101 ? 1.990 2.323 -15.086 1.00 73.19 101 GLY A N 1
ATOM 770 C CA . GLY A 1 101 ? 2.731 3.168 -16.031 1.00 73.19 101 GLY A CA 1
ATOM 771 C C . GLY A 1 101 ? 3.804 2.442 -16.850 1.00 73.19 101 GLY A C 1
ATOM 772 O O . GLY A 1 101 ? 4.473 3.078 -17.661 1.00 73.19 101 GLY A O 1
ATOM 773 N N . ARG A 1 102 ? 3.940 1.120 -16.687 1.00 81.06 102 ARG A N 1
ATOM 774 C CA . ARG A 1 102 ? 4.921 0.301 -17.412 1.00 81.06 102 ARG A CA 1
ATOM 775 C C . ARG A 1 102 ? 4.611 0.199 -18.909 1.00 81.06 102 ARG A C 1
ATOM 777 O O . ARG A 1 102 ? 3.449 0.136 -19.317 1.00 81.06 102 ARG A O 1
ATOM 784 N N . GLU A 1 103 ? 5.629 0.041 -19.746 1.00 81.06 103 GLU A N 1
ATOM 785 C CA . GLU A 1 103 ? 5.410 -0.428 -21.119 1.00 81.06 103 GLU A CA 1
ATOM 786 C C . GLU A 1 103 ? 5.176 -1.944 -21.126 1.00 81.06 103 GLU A C 1
ATOM 788 O O . GLU A 1 103 ? 5.854 -2.710 -20.435 1.00 81.06 103 GLU A O 1
ATOM 793 N N . ALA A 1 104 ? 4.168 -2.384 -21.876 1.00 81.81 104 ALA A N 1
ATOM 794 C CA . ALA A 1 104 ? 3.857 -3.797 -22.033 1.00 81.81 104 ALA A CA 1
ATOM 795 C C . ALA A 1 104 ? 4.486 -4.350 -23.309 1.00 81.81 104 ALA A C 1
ATOM 797 O O . ALA A 1 104 ? 4.622 -3.641 -24.304 1.00 81.81 104 ALA A O 1
ATOM 798 N N . THR A 1 105 ? 4.875 -5.623 -23.282 1.00 82.94 105 THR A N 1
ATOM 799 C CA . THR A 1 105 ? 5.377 -6.298 -24.484 1.00 82.94 105 THR A CA 1
ATOM 800 C C . THR A 1 105 ? 4.222 -6.725 -25.390 1.00 82.94 105 THR A C 1
ATOM 802 O O . THR A 1 105 ? 3.098 -6.928 -24.927 1.00 82.94 105 THR A O 1
ATOM 805 N N . ASP A 1 106 ? 4.499 -6.947 -26.677 1.00 85.56 106 ASP A N 1
ATOM 806 C CA . ASP A 1 106 ? 3.507 -7.485 -27.624 1.00 85.56 106 ASP A CA 1
ATOM 807 C C . ASP A 1 106 ? 2.912 -8.824 -27.147 1.00 85.56 106 ASP A C 1
ATOM 809 O O . ASP A 1 106 ? 1.730 -9.099 -27.349 1.00 85.56 106 ASP A O 1
ATOM 813 N N . GLU A 1 107 ? 3.715 -9.651 -26.470 1.00 83.75 107 GLU A N 1
ATOM 814 C CA . GLU A 1 107 ? 3.270 -10.917 -25.878 1.00 83.75 107 GLU A CA 1
ATOM 815 C C . GLU A 1 107 ? 2.274 -10.703 -24.730 1.00 83.75 107 GLU A C 1
ATOM 817 O O . GLU A 1 107 ? 1.285 -11.426 -24.635 1.00 83.75 107 GLU A O 1
ATOM 822 N N . GLU A 1 108 ? 2.506 -9.704 -23.872 1.00 83.38 108 GLU A N 1
ATOM 823 C CA . GLU A 1 108 ? 1.587 -9.349 -22.784 1.00 83.38 108 GLU A CA 1
ATOM 824 C C . GLU A 1 108 ? 0.279 -8.773 -23.336 1.00 83.38 108 GLU A C 1
ATOM 826 O O . GLU A 1 108 ? -0.790 -9.119 -22.844 1.00 83.38 108 GLU A O 1
ATOM 831 N N . HIS A 1 109 ? 0.342 -7.971 -24.402 1.00 83.69 109 HIS A N 1
ATOM 832 C CA . HIS A 1 109 ? -0.854 -7.510 -25.109 1.00 83.69 109 HIS A CA 1
ATOM 833 C C . HIS A 1 109 ? -1.650 -8.662 -25.727 1.00 83.69 109 HIS A C 1
ATOM 835 O O . HIS A 1 109 ? -2.872 -8.683 -25.618 1.00 83.69 109 HIS A O 1
ATOM 841 N N . ALA A 1 110 ? -0.976 -9.621 -26.364 1.00 84.19 110 ALA A N 1
ATOM 842 C CA . ALA A 1 110 ? -1.635 -10.761 -26.995 1.00 84.19 110 ALA A CA 1
ATOM 843 C C . ALA A 1 110 ? -2.255 -11.734 -25.978 1.00 84.19 110 ALA A C 1
ATOM 845 O O . ALA A 1 110 ? -3.247 -12.391 -26.289 1.00 84.19 110 ALA A O 1
ATOM 846 N N . ALA A 1 111 ? -1.664 -11.845 -24.785 1.00 81.69 111 ALA A N 1
ATOM 847 C CA . ALA A 1 111 ? -2.154 -12.698 -23.706 1.00 81.69 111 ALA A CA 1
ATOM 848 C C . ALA A 1 111 ? -3.208 -12.019 -22.813 1.00 81.69 111 ALA A C 1
ATOM 850 O O . ALA A 1 111 ? -3.866 -12.708 -22.035 1.00 81.69 111 ALA A O 1
ATOM 851 N N . TYR A 1 112 ? -3.354 -10.693 -22.890 1.00 81.94 112 TYR A N 1
ATOM 852 C CA . TYR A 1 112 ? -4.280 -9.946 -22.048 1.00 81.94 112 TYR A CA 1
ATOM 853 C C . TYR A 1 112 ? -5.738 -10.255 -22.402 1.00 81.94 112 TYR A C 1
ATOM 855 O O . TYR A 1 112 ? -6.163 -10.121 -23.549 1.00 81.94 112 TYR A O 1
ATOM 863 N N . ASN A 1 113 ? -6.506 -10.630 -21.382 1.00 82.12 113 ASN A N 1
ATOM 864 C CA . ASN A 1 113 ? -7.941 -10.834 -21.459 1.00 82.12 113 ASN A CA 1
ATOM 865 C C . ASN A 1 113 ? -8.635 -9.797 -20.567 1.00 82.12 113 ASN A C 1
ATOM 867 O O . ASN A 1 113 ? -8.512 -9.850 -19.345 1.00 82.12 113 ASN A O 1
ATOM 871 N N . GLU A 1 114 ? -9.343 -8.846 -21.176 1.00 80.44 114 GLU A N 1
ATOM 872 C CA . GLU A 1 114 ? -10.037 -7.772 -20.450 1.00 80.44 114 GLU A CA 1
ATOM 873 C C . GLU A 1 114 ? -11.207 -8.273 -19.592 1.00 80.44 114 GLU A C 1
ATOM 875 O O . GLU A 1 114 ? -11.566 -7.625 -18.610 1.00 80.44 114 GLU A O 1
ATOM 880 N N . ASP A 1 115 ? -11.755 -9.445 -19.925 1.00 82.88 115 ASP A N 1
ATOM 881 C CA . ASP A 1 115 ? -12.864 -10.068 -19.202 1.00 82.88 115 ASP A CA 1
ATOM 882 C C . ASP A 1 115 ? -12.395 -10.893 -17.987 1.00 82.88 115 ASP A C 1
ATOM 884 O O . ASP A 1 115 ? -13.217 -11.350 -17.185 1.00 82.88 115 ASP A O 1
ATOM 888 N N . GLU A 1 116 ? -11.086 -11.130 -17.839 1.00 84.00 116 GLU A N 1
ATOM 889 C CA . GLU A 1 116 ? -10.550 -11.871 -16.698 1.00 84.00 116 GLU A CA 1
ATOM 890 C C . GLU A 1 116 ? -10.462 -11.001 -15.436 1.00 84.00 116 GLU A C 1
ATOM 892 O O . GLU A 1 116 ? -10.076 -9.829 -15.504 1.00 84.00 116 GLU A O 1
ATOM 897 N N . PRO A 1 117 ? -10.768 -11.563 -14.247 1.00 83.56 117 PRO A N 1
ATOM 898 C CA . PRO A 1 117 ? -10.569 -10.853 -12.994 1.00 83.56 117 PRO A CA 1
ATOM 899 C C . PRO A 1 117 ? -9.126 -10.373 -12.855 1.00 83.56 117 PRO A C 1
ATOM 901 O O . PRO A 1 117 ? -8.178 -11.135 -13.054 1.00 83.56 117 PRO A O 1
ATOM 904 N N . ASN A 1 118 ? -8.959 -9.125 -12.419 1.00 88.00 118 ASN A N 1
ATOM 905 C CA . ASN A 1 118 ? -7.651 -8.541 -12.156 1.00 88.00 118 ASN A CA 1
ATOM 906 C C . ASN A 1 118 ? -7.516 -8.156 -10.675 1.00 88.00 118 ASN A C 1
ATOM 908 O O . ASN A 1 118 ? -7.695 -6.987 -10.318 1.00 88.00 118 ASN A O 1
ATOM 912 N N . PRO A 1 119 ? -7.163 -9.117 -9.799 1.00 91.12 119 PRO A N 1
ATOM 913 C CA . PRO A 1 119 ? -6.989 -8.845 -8.381 1.00 91.12 119 PRO A CA 1
ATOM 914 C C . PRO A 1 119 ? -5.967 -7.749 -8.089 1.00 91.12 119 PRO A C 1
ATOM 916 O O . PRO A 1 119 ? -6.150 -7.007 -7.133 1.00 91.12 119 PRO A O 1
ATOM 919 N N . GLN A 1 120 ? -4.915 -7.620 -8.904 1.00 89.75 120 GLN A N 1
ATOM 920 C CA . GLN A 1 120 ? -3.869 -6.611 -8.719 1.00 89.75 120 GLN A CA 1
ATOM 921 C C . GLN A 1 120 ? -4.387 -5.183 -8.924 1.00 89.75 120 GLN A C 1
ATOM 923 O O . GLN A 1 120 ? -3.963 -4.271 -8.217 1.00 89.75 120 GLN A O 1
ATOM 928 N N . TYR A 1 121 ? -5.322 -4.997 -9.854 1.00 90.19 121 TYR A N 1
ATOM 929 C CA . TYR A 1 121 ? -6.034 -3.736 -10.026 1.00 90.19 121 TYR A CA 1
ATOM 930 C C . TYR A 1 121 ? -7.074 -3.543 -8.925 1.00 90.19 121 TYR A C 1
ATOM 932 O O . TYR A 1 121 ? -7.051 -2.539 -8.215 1.00 90.19 121 TYR A O 1
ATOM 940 N N . SER A 1 122 ? -7.954 -4.525 -8.721 1.00 92.38 122 SER A N 1
ATOM 941 C CA . SER A 1 122 ? -9.079 -4.386 -7.795 1.00 92.38 122 SER A CA 1
ATOM 942 C C . SER A 1 122 ? -8.642 -4.136 -6.351 1.00 92.38 122 SER A C 1
ATOM 944 O O . SER A 1 122 ? -9.333 -3.410 -5.646 1.00 92.38 122 SER A O 1
ATOM 946 N N . VAL A 1 123 ? -7.492 -4.659 -5.901 1.00 95.00 123 VAL A N 1
ATOM 947 C CA . VAL A 1 123 ? -6.983 -4.349 -4.550 1.00 95.00 123 VAL A CA 1
ATOM 948 C C . VAL A 1 123 ? -6.646 -2.873 -4.361 1.00 95.00 123 VAL A C 1
ATOM 950 O O . VAL A 1 123 ? -6.703 -2.402 -3.233 1.00 95.00 123 VAL A O 1
ATOM 953 N N . VAL A 1 124 ? -6.302 -2.125 -5.408 1.00 95.44 124 VAL A N 1
ATOM 954 C CA . VAL A 1 124 ? -6.008 -0.687 -5.296 1.00 95.44 124 VAL A CA 1
ATOM 955 C C . VAL A 1 124 ? -7.270 0.123 -5.560 1.00 95.44 124 VAL A C 1
ATOM 957 O O . VAL A 1 124 ? -7.700 0.911 -4.719 1.00 95.44 124 VAL A O 1
ATOM 960 N N . PHE A 1 125 ? -7.873 -0.095 -6.724 1.00 93.94 125 PHE A N 1
ATOM 961 C CA . PHE A 1 125 ? -8.852 0.825 -7.291 1.00 93.94 125 PHE A CA 1
ATOM 962 C C . PHE A 1 125 ? -10.223 0.731 -6.627 1.00 93.94 125 PHE A C 1
ATOM 964 O O . PHE A 1 125 ? -10.835 1.764 -6.392 1.00 93.94 125 PHE A O 1
ATOM 971 N N . ASP A 1 126 ? -10.663 -0.462 -6.205 1.00 94.00 126 ASP A N 1
ATOM 972 C CA . ASP A 1 126 ? -11.963 -0.598 -5.532 1.00 94.00 126 ASP A CA 1
ATOM 973 C C . ASP A 1 126 ? -12.037 0.258 -4.256 1.00 94.00 126 ASP A C 1
ATOM 975 O O . ASP A 1 126 ? -13.077 0.834 -3.946 1.00 94.00 126 ASP A O 1
ATOM 979 N N . ALA A 1 127 ? -10.931 0.330 -3.510 1.00 95.88 127 ALA A N 1
ATOM 980 C CA . ALA A 1 127 ? -10.832 1.131 -2.297 1.00 95.88 127 ALA A CA 1
ATOM 981 C C . ALA A 1 127 ? -10.567 2.611 -2.600 1.00 95.88 127 ALA A C 1
ATOM 983 O O . ALA A 1 127 ? -11.158 3.469 -1.950 1.00 95.88 127 ALA A O 1
ATOM 984 N N . TRP A 1 128 ? -9.708 2.904 -3.582 1.00 95.31 128 TRP A N 1
ATOM 985 C CA . TRP A 1 128 ? -9.438 4.273 -4.018 1.00 95.31 128 TRP A CA 1
ATOM 986 C C . TRP A 1 128 ? -10.721 4.978 -4.471 1.00 95.31 128 TRP A C 1
ATOM 988 O O . TRP A 1 128 ? -11.028 6.062 -3.985 1.00 95.31 128 TRP A O 1
ATOM 998 N N . ASP A 1 129 ? -11.514 4.341 -5.332 1.00 95.19 129 ASP A N 1
ATOM 999 C CA . ASP A 1 129 ? -12.753 4.918 -5.854 1.00 95.19 129 ASP A CA 1
ATOM 1000 C C . ASP A 1 129 ? -13.801 5.066 -4.736 1.00 95.19 129 ASP A C 1
ATOM 1002 O O . ASP A 1 129 ? -14.397 6.130 -4.572 1.00 95.19 129 ASP A O 1
ATOM 1006 N N . ALA A 1 130 ? -13.956 4.051 -3.874 1.00 95.38 130 ALA A N 1
ATOM 1007 C CA . ALA A 1 130 ? -14.860 4.101 -2.718 1.00 95.38 130 ALA A CA 1
ATOM 1008 C C . ALA A 1 130 ? -14.512 5.198 -1.693 1.00 95.38 130 ALA A C 1
ATOM 1010 O O . ALA A 1 130 ? -15.370 5.603 -0.902 1.00 95.38 130 ALA A O 1
ATOM 1011 N N . GLN A 1 131 ? -13.268 5.683 -1.679 1.00 94.12 131 GLN A N 1
ATOM 1012 C CA . GLN A 1 131 ? -12.860 6.787 -0.815 1.00 94.12 131 GLN A CA 1
ATOM 1013 C C . GLN A 1 131 ? -13.510 8.113 -1.229 1.00 94.12 131 GLN A C 1
ATOM 1015 O O . GLN A 1 131 ? -13.838 8.930 -0.366 1.00 94.12 131 GLN A O 1
ATOM 1020 N N . PHE A 1 132 ? -13.725 8.314 -2.531 1.00 92.38 132 PHE A N 1
ATOM 1021 C CA . PHE A 1 132 ? -14.231 9.568 -3.092 1.00 92.38 132 PHE A CA 1
ATOM 1022 C C . PHE A 1 132 ? -15.680 9.471 -3.590 1.00 92.38 132 PHE A C 1
ATOM 1024 O O . PHE A 1 132 ? -16.361 10.493 -3.681 1.00 92.38 132 PHE A O 1
ATOM 1031 N N . GLU A 1 133 ? -16.169 8.266 -3.884 1.00 93.94 133 GLU A N 1
ATOM 1032 C CA . GLU A 1 133 ? -17.470 8.031 -4.509 1.00 93.94 133 GLU A CA 1
ATOM 1033 C C . GLU A 1 133 ? -18.411 7.232 -3.597 1.00 93.94 133 GLU A C 1
ATOM 1035 O O . GLU A 1 133 ? -18.180 6.058 -3.304 1.00 93.94 133 GLU A O 1
ATOM 1040 N N . ASP A 1 134 ? -19.519 7.853 -3.180 1.00 93.31 134 ASP A N 1
ATOM 1041 C CA . ASP A 1 134 ? -20.510 7.222 -2.295 1.00 93.31 134 ASP A CA 1
ATOM 1042 C C . ASP A 1 134 ? -21.188 6.000 -2.937 1.00 93.31 134 ASP A C 1
ATOM 1044 O O . ASP A 1 134 ? -21.332 4.965 -2.289 1.00 93.31 134 ASP A O 1
ATOM 1048 N N . ASP A 1 135 ? -21.530 6.072 -4.227 1.00 94.44 135 ASP A N 1
ATOM 1049 C CA . ASP A 1 135 ? -22.139 4.948 -4.951 1.00 94.44 135 ASP A CA 1
ATOM 1050 C C . ASP A 1 135 ? -21.196 3.737 -4.989 1.00 94.44 135 ASP A C 1
ATOM 1052 O O . ASP A 1 135 ? -21.611 2.608 -4.712 1.00 94.44 135 ASP A O 1
ATOM 1056 N N . THR A 1 136 ? -19.908 3.969 -5.261 1.00 92.81 136 THR A N 1
ATOM 1057 C CA . THR A 1 136 ? -18.881 2.920 -5.260 1.00 92.81 136 THR A CA 1
ATOM 1058 C C . THR A 1 136 ? -18.686 2.356 -3.857 1.00 92.81 136 THR A C 1
ATOM 1060 O O . THR A 1 136 ? -18.651 1.137 -3.679 1.00 92.81 136 THR A O 1
ATOM 1063 N N . ARG A 1 137 ? -18.656 3.217 -2.835 1.00 95.62 137 ARG A N 1
ATOM 1064 C CA . ARG A 1 137 ? -18.577 2.813 -1.428 1.00 95.62 137 ARG A CA 1
ATOM 1065 C C . ARG A 1 137 ? -19.733 1.894 -1.026 1.00 95.62 137 ARG A C 1
ATOM 1067 O O . ARG A 1 137 ? -19.496 0.833 -0.447 1.00 95.62 137 ARG A O 1
ATOM 1074 N N . GLN A 1 138 ? -20.966 2.259 -1.378 1.00 94.62 138 GLN A N 1
ATOM 1075 C CA . GLN A 1 138 ? -22.158 1.448 -1.118 1.00 94.62 138 GLN A CA 1
ATOM 1076 C C . GLN A 1 138 ? -22.129 0.133 -1.904 1.00 94.62 138 GLN A C 1
ATOM 1078 O O . GLN A 1 138 ? -22.362 -0.932 -1.331 1.00 94.62 138 GLN A O 1
ATOM 1083 N N . TRP A 1 139 ? -21.802 0.185 -3.198 1.00 93.81 139 TRP A N 1
ATOM 1084 C CA . TRP A 1 139 ? -21.754 -0.992 -4.068 1.00 93.81 139 TRP A CA 1
ATOM 1085 C C . TRP A 1 139 ? -20.713 -2.020 -3.615 1.00 93.81 139 TRP A C 1
ATOM 1087 O O . TRP A 1 139 ? -20.974 -3.224 -3.642 1.00 93.81 139 TRP A O 1
ATOM 1097 N N . LYS A 1 140 ? -19.552 -1.553 -3.144 1.00 94.62 140 LYS A N 1
ATOM 1098 C CA . LYS A 1 140 ? -18.474 -2.395 -2.607 1.00 94.62 140 LYS A CA 1
ATOM 1099 C C . LYS A 1 140 ? -18.692 -2.814 -1.148 1.00 94.62 140 LYS A C 1
ATOM 1101 O O . LYS A 1 140 ? -17.893 -3.581 -0.616 1.00 94.62 140 LYS A O 1
ATOM 1106 N N . GLY A 1 141 ? -19.776 -2.365 -0.513 1.00 96.25 141 GLY A N 1
ATOM 1107 C CA . GLY A 1 141 ? -20.164 -2.794 0.830 1.00 96.25 141 GLY A CA 1
ATOM 1108 C C . GLY A 1 141 ? -19.289 -2.226 1.945 1.00 96.25 141 GLY A C 1
ATOM 1109 O O . GLY A 1 141 ? -19.125 -2.879 2.974 1.00 96.25 141 GLY A O 1
ATOM 1110 N N . PHE A 1 142 ? -18.722 -1.035 1.752 1.00 97.56 142 PHE A N 1
ATOM 1111 C CA . PHE A 1 142 ? -18.030 -0.324 2.821 1.00 97.56 142 PHE A CA 1
ATOM 1112 C C . PHE A 1 142 ? -19.029 0.209 3.845 1.00 97.56 142 PHE A C 1
ATOM 1114 O O . PHE A 1 142 ? -20.003 0.883 3.509 1.00 97.56 142 PHE A O 1
ATOM 1121 N N . SER A 1 143 ? -18.743 -0.050 5.115 1.00 97.19 143 SER A N 1
ATOM 1122 C CA . SER A 1 143 ? -19.474 0.486 6.265 1.00 97.19 143 SER A CA 1
ATOM 1123 C C . SER A 1 143 ? -18.502 1.156 7.236 1.00 97.19 143 SER A C 1
ATOM 1125 O O . SER A 1 143 ? -17.313 0.836 7.179 1.00 97.19 143 SER A O 1
ATOM 1127 N N . PRO A 1 144 ? -18.963 2.055 8.126 1.00 97.31 144 PRO A N 1
ATOM 1128 C CA . PRO A 1 144 ? -18.102 2.624 9.158 1.00 97.31 144 PRO A CA 1
ATOM 1129 C C . PRO A 1 144 ? -17.342 1.522 9.902 1.00 97.31 144 PRO A C 1
ATOM 1131 O O . PRO A 1 144 ? -17.937 0.511 10.289 1.00 97.31 144 PRO A O 1
ATOM 1134 N N . ALA A 1 145 ? -16.031 1.696 10.046 1.00 97.75 145 ALA A N 1
ATOM 1135 C CA . ALA A 1 145 ? -15.183 0.724 10.720 1.00 97.75 145 ALA A CA 1
ATOM 1136 C C . ALA A 1 145 ? -15.479 0.717 12.228 1.00 97.75 145 ALA A C 1
ATOM 1138 O O . ALA A 1 145 ? -15.736 1.765 12.820 1.00 97.75 145 ALA A O 1
ATOM 1139 N N . ASP A 1 146 ? -15.432 -0.462 12.851 1.00 97.81 146 ASP A N 1
ATOM 1140 C CA . ASP A 1 146 ? -15.535 -0.576 14.306 1.00 97.81 146 ASP A CA 1
ATOM 1141 C C . ASP A 1 146 ? -14.240 -0.142 15.016 1.00 97.81 146 ASP A C 1
ATOM 1143 O O . ASP A 1 146 ? -13.156 -0.102 14.425 1.00 97.81 146 ASP A O 1
ATOM 1147 N N . ASP A 1 147 ? -14.356 0.168 16.310 1.00 97.88 147 ASP A N 1
ATOM 1148 C CA . ASP A 1 147 ? -13.238 0.654 17.129 1.00 97.88 147 ASP A CA 1
ATOM 1149 C C . ASP A 1 147 ? -12.052 -0.326 17.147 1.00 97.88 147 ASP A C 1
ATOM 1151 O O . ASP A 1 147 ? -10.898 0.093 17.206 1.00 97.88 147 ASP A O 1
ATOM 1155 N N . GLU A 1 148 ? -12.314 -1.637 17.075 1.00 98.12 148 GLU A N 1
ATOM 1156 C CA . GLU A 1 148 ? -11.262 -2.660 17.047 1.00 98.12 148 GLU A CA 1
ATOM 1157 C C . GLU A 1 148 ? -10.464 -2.609 15.736 1.00 98.12 148 GLU A C 1
ATOM 1159 O O . GLU A 1 148 ? -9.230 -2.653 15.750 1.00 98.12 148 GLU A O 1
ATOM 1164 N N . THR A 1 149 ? -11.155 -2.489 14.600 1.00 98.38 149 THR A N 1
ATOM 1165 C CA . THR A 1 149 ? -10.546 -2.343 13.275 1.00 98.38 149 THR A CA 1
ATOM 1166 C C . THR A 1 149 ? -9.691 -1.087 13.216 1.00 98.38 149 THR A C 1
ATOM 1168 O O . THR A 1 149 ? -8.549 -1.158 12.756 1.00 98.38 149 THR A O 1
ATOM 1171 N N . VAL A 1 150 ? -10.216 0.040 13.708 1.00 98.19 150 VAL A N 1
ATOM 1172 C CA . VAL A 1 150 ? -9.485 1.312 13.757 1.00 98.19 150 VAL A CA 1
ATOM 1173 C C . VAL A 1 150 ? -8.245 1.181 14.639 1.00 98.19 150 VAL A C 1
ATOM 1175 O O . VAL A 1 150 ? -7.145 1.476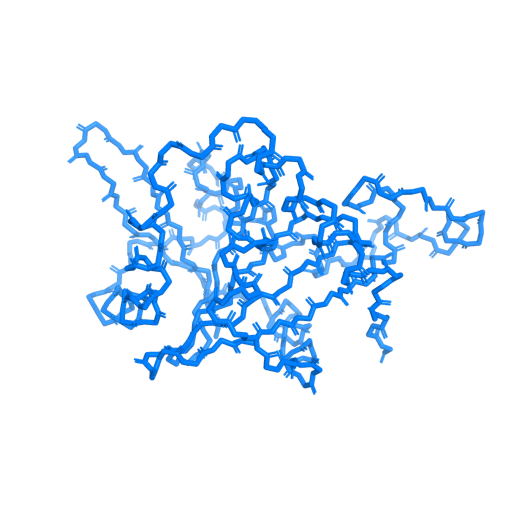 14.181 1.00 98.19 150 VAL A O 1
ATOM 1178 N N . ALA A 1 151 ? -8.380 0.642 15.854 1.00 98.31 151 ALA A N 1
ATOM 1179 C CA . ALA A 1 151 ? -7.259 0.490 16.779 1.00 98.31 151 ALA A CA 1
ATOM 1180 C C . ALA A 1 151 ? -6.135 -0.396 16.216 1.00 98.31 151 ALA A C 1
ATOM 1182 O O . ALA A 1 151 ? -4.957 -0.062 16.346 1.00 98.31 151 ALA A O 1
ATOM 1183 N N . ARG A 1 152 ? -6.477 -1.517 15.567 1.00 98.50 152 ARG A N 1
ATOM 1184 C CA . ARG A 1 152 ? -5.486 -2.402 14.929 1.00 98.50 152 ARG A CA 1
ATOM 1185 C C . ARG A 1 152 ? -4.791 -1.725 13.756 1.00 98.50 152 ARG A C 1
ATOM 1187 O O . ARG A 1 152 ? -3.573 -1.827 13.627 1.00 98.50 152 ARG A O 1
ATOM 1194 N N . PHE A 1 153 ? -5.551 -1.010 12.934 1.00 98.38 153 PHE A N 1
ATOM 1195 C CA . PHE A 1 153 ? -5.003 -0.258 11.816 1.00 98.38 153 PHE A CA 1
ATOM 1196 C C . PHE A 1 153 ? -4.021 0.825 12.282 1.00 98.38 153 PHE A C 1
ATOM 1198 O O . PHE A 1 153 ? -2.892 0.902 11.797 1.00 98.38 153 PHE A O 1
ATOM 1205 N N . GLU A 1 154 ? -4.425 1.635 13.259 1.00 98.19 154 GLU A N 1
ATOM 1206 C CA . GLU A 1 154 ? -3.590 2.696 13.822 1.00 98.19 154 GLU A CA 1
ATOM 1207 C C . GLU A 1 154 ? -2.337 2.136 14.498 1.00 98.19 154 GLU A C 1
ATOM 1209 O O . GLU A 1 154 ? -1.245 2.672 14.306 1.00 98.19 154 GLU A O 1
ATOM 1214 N N . ALA A 1 155 ? -2.465 1.031 15.240 1.00 98.56 155 ALA A N 1
ATOM 1215 C CA . ALA A 1 155 ? -1.329 0.369 15.872 1.00 98.56 155 ALA A CA 1
ATOM 1216 C C . ALA A 1 155 ? -0.294 -0.105 14.840 1.00 98.56 155 ALA A C 1
ATOM 1218 O O . ALA A 1 155 ? 0.903 0.091 15.043 1.00 98.56 155 ALA A O 1
ATOM 1219 N N . ALA A 1 156 ? -0.743 -0.677 13.720 1.00 98.62 156 ALA A N 1
ATOM 1220 C CA . ALA A 1 156 ? 0.130 -1.130 12.641 1.00 98.62 156 ALA A CA 1
ATOM 1221 C C . ALA A 1 156 ? 0.864 0.025 11.937 1.00 98.62 156 ALA A C 1
ATOM 1223 O O . ALA A 1 156 ? 2.030 -0.116 11.568 1.00 98.62 156 ALA A O 1
ATOM 1224 N N . LEU A 1 157 ? 0.210 1.182 11.778 1.00 98.25 157 LEU A N 1
ATOM 1225 C CA . LEU A 1 157 ? 0.806 2.361 11.141 1.00 98.25 157 LEU A CA 1
ATOM 1226 C C . LEU A 1 157 ? 1.595 3.268 12.093 1.00 98.25 157 LEU A C 1
ATOM 1228 O O . LEU A 1 157 ? 2.289 4.176 11.633 1.00 98.25 157 LEU A O 1
ATOM 1232 N N . ALA A 1 158 ? 1.519 3.049 13.408 1.00 98.19 158 ALA A N 1
ATOM 1233 C CA . ALA A 1 158 ? 2.092 3.951 14.406 1.00 98.19 158 ALA A CA 1
ATOM 1234 C C . ALA A 1 158 ? 3.578 4.259 14.153 1.00 98.19 158 ALA A C 1
ATOM 1236 O O . ALA A 1 158 ? 3.993 5.421 14.196 1.00 98.19 158 ALA A O 1
ATOM 1237 N N . HIS A 1 159 ? 4.373 3.231 13.831 1.00 98.12 159 HIS A N 1
ATOM 1238 C CA . HIS A 1 159 ? 5.802 3.392 13.550 1.00 98.12 159 HIS A CA 1
ATOM 1239 C C . HIS A 1 159 ? 6.046 4.245 12.301 1.00 98.12 159 HIS A C 1
ATOM 1241 O O . HIS A 1 159 ? 6.730 5.266 12.381 1.00 98.12 159 HIS A O 1
ATOM 1247 N N . VAL A 1 160 ? 5.436 3.900 11.165 1.00 96.81 160 VAL A N 1
ATOM 1248 C CA . VAL A 1 160 ? 5.639 4.624 9.896 1.00 96.81 160 VAL A CA 1
ATOM 1249 C C . VAL A 1 160 ? 5.092 6.046 9.920 1.00 96.81 160 VAL A C 1
ATOM 1251 O O . VAL A 1 160 ? 5.702 6.938 9.332 1.00 96.81 160 VAL A O 1
ATOM 1254 N N . ASN A 1 161 ? 4.020 6.296 10.671 1.00 96.00 161 ASN A N 1
ATOM 1255 C CA . ASN A 1 161 ? 3.521 7.647 10.915 1.00 96.00 161 ASN A CA 1
ATOM 1256 C C . ASN A 1 161 ? 4.536 8.474 11.719 1.00 96.00 161 ASN A C 1
ATOM 1258 O O . ASN A 1 161 ? 4.772 9.640 11.402 1.00 96.00 161 ASN A O 1
ATOM 1262 N N . SER A 1 162 ? 5.200 7.870 12.712 1.00 95.94 162 SER A N 1
ATOM 1263 C CA . SER A 1 162 ? 6.282 8.535 13.453 1.00 95.94 162 SER A CA 1
ATOM 1264 C C . SER A 1 162 ? 7.509 8.818 12.574 1.00 95.94 162 SER A C 1
ATOM 1266 O O . SER A 1 162 ? 8.141 9.867 12.707 1.00 95.94 162 SER A O 1
ATOM 1268 N N . LEU A 1 163 ? 7.820 7.925 11.624 1.00 94.56 163 LEU A N 1
ATOM 1269 C CA . LEU A 1 163 ? 8.865 8.147 10.626 1.00 94.56 163 LEU A CA 1
ATOM 1270 C C . LEU A 1 163 ? 8.494 9.295 9.681 1.00 94.56 163 LEU A C 1
ATOM 1272 O O . LEU A 1 163 ? 9.324 10.167 9.436 1.00 94.56 163 LEU A O 1
ATOM 1276 N N . GLY A 1 164 ? 7.245 9.341 9.214 1.00 88.06 164 GLY A N 1
ATOM 1277 C CA . GLY A 1 164 ? 6.736 10.392 8.331 1.00 88.06 164 GLY A CA 1
ATOM 1278 C C . GLY A 1 164 ? 6.850 11.795 8.929 1.00 88.06 164 GLY A C 1
ATOM 1279 O O . GLY A 1 164 ? 7.235 12.731 8.235 1.00 88.06 164 GLY A O 1
ATOM 1280 N N . GLN A 1 165 ? 6.645 11.946 10.241 1.00 88.25 165 GLN A N 1
ATOM 1281 C CA . GLN A 1 165 ? 6.838 13.231 10.934 1.00 88.25 165 GLN A CA 1
ATOM 1282 C C . GLN A 1 165 ? 8.281 13.760 10.851 1.00 88.25 165 GLN A C 1
ATOM 1284 O O . GLN A 1 165 ? 8.503 14.965 10.961 1.00 88.25 165 GLN A O 1
ATOM 1289 N N . ARG A 1 166 ? 9.270 12.881 10.638 1.00 84.88 166 ARG A N 1
ATOM 1290 C CA . ARG A 1 166 ? 10.685 13.257 10.484 1.00 84.88 166 ARG A CA 1
ATOM 1291 C C . ARG A 1 166 ? 11.011 13.772 9.085 1.00 84.88 166 ARG A C 1
ATOM 1293 O O . ARG A 1 166 ? 12.079 14.356 8.917 1.00 84.88 166 ARG A O 1
ATOM 1300 N N . LEU A 1 167 ? 10.135 13.542 8.103 1.00 80.00 167 LEU A N 1
ATOM 1301 C CA . LEU A 1 167 ? 10.376 13.931 6.716 1.00 80.00 167 LEU A CA 1
ATOM 1302 C C . LEU A 1 167 ? 10.245 15.439 6.495 1.00 80.00 167 LEU A C 1
ATOM 1304 O O . LEU A 1 167 ? 10.877 15.931 5.583 1.00 80.00 167 LEU A O 1
ATOM 1308 N N . GLY A 1 168 ? 9.528 16.201 7.328 1.00 76.81 168 GLY A N 1
ATOM 1309 C CA . GLY A 1 168 ? 9.484 17.669 7.205 1.00 76.81 168 GLY A CA 1
ATOM 1310 C C . GLY A 1 168 ? 9.269 18.169 5.761 1.00 76.81 168 GLY A C 1
ATOM 1311 O O . GLY A 1 168 ? 8.466 17.604 5.025 1.00 76.81 168 GLY A O 1
ATOM 1312 N N . ASP A 1 169 ? 10.001 19.215 5.362 1.00 79.19 169 ASP A N 1
ATOM 1313 C CA . ASP A 1 169 ? 10.088 19.684 3.970 1.00 79.19 169 ASP A CA 1
ATOM 1314 C C . ASP A 1 169 ? 11.479 19.353 3.403 1.00 79.19 169 ASP A C 1
ATOM 1316 O O . ASP A 1 169 ? 12.448 20.087 3.610 1.00 79.19 169 ASP A O 1
ATOM 1320 N N . LEU A 1 170 ? 11.601 18.192 2.754 1.00 82.75 170 LEU A N 1
ATOM 1321 C CA . LEU A 1 170 ? 12.854 17.718 2.146 1.00 82.75 170 LEU A CA 1
ATOM 1322 C C . LEU A 1 170 ? 13.066 18.228 0.711 1.00 82.75 170 LEU A C 1
ATOM 1324 O O . LEU A 1 170 ? 14.148 18.035 0.149 1.00 82.75 170 LEU A O 1
ATOM 1328 N N . GLY A 1 171 ? 12.065 18.901 0.136 1.00 88.56 171 GLY A N 1
ATOM 1329 C CA . GLY A 1 171 ? 12.095 19.464 -1.211 1.00 88.56 171 GLY A CA 1
ATOM 1330 C C . GLY A 1 171 ? 12.173 18.446 -2.359 1.00 88.56 171 GLY A C 1
ATOM 1331 O O . GLY A 1 171 ? 12.310 17.233 -2.178 1.00 88.56 171 GLY A O 1
ATOM 1332 N N . ASP A 1 172 ? 12.126 18.976 -3.582 1.00 91.56 172 ASP A N 1
ATOM 1333 C CA . ASP A 1 172 ? 12.017 18.192 -4.822 1.00 91.56 172 ASP A CA 1
ATOM 1334 C C . ASP A 1 172 ? 13.211 17.256 -5.066 1.00 91.56 172 ASP A C 1
ATOM 1336 O O . ASP A 1 172 ? 13.054 16.155 -5.587 1.00 91.56 172 ASP A O 1
ATOM 1340 N N . ALA A 1 173 ? 14.422 17.660 -4.670 1.00 93.31 173 ALA A N 1
ATOM 1341 C CA . ALA A 1 173 ? 15.627 16.863 -4.905 1.00 93.31 173 ALA A CA 1
ATOM 1342 C C . ALA A 1 173 ? 15.615 15.534 -4.130 1.00 93.31 173 ALA A C 1
ATOM 1344 O O . ALA A 1 173 ? 16.059 14.508 -4.648 1.00 93.31 173 ALA A O 1
ATOM 1345 N N . TRP A 1 174 ? 15.100 15.544 -2.896 1.00 94.56 174 TRP A N 1
ATOM 1346 C CA . TRP A 1 174 ? 14.905 14.317 -2.131 1.00 94.56 174 TRP A CA 1
ATOM 1347 C C . TRP A 1 174 ? 13.796 13.464 -2.747 1.00 94.56 174 TRP A C 1
ATOM 1349 O O . TRP A 1 174 ? 14.000 12.264 -2.910 1.00 94.56 174 TRP A O 1
ATOM 1359 N N . MET A 1 175 ? 12.676 14.081 -3.147 1.00 94.44 175 MET A N 1
ATOM 1360 C CA . MET A 1 175 ? 11.544 13.385 -3.768 1.00 94.44 175 MET A CA 1
ATOM 1361 C C . MET A 1 175 ? 11.980 12.610 -5.017 1.00 94.44 175 MET A C 1
ATOM 1363 O O . MET A 1 175 ? 11.706 11.418 -5.136 1.00 94.44 175 MET A O 1
ATOM 1367 N N . GLU A 1 176 ? 12.721 13.252 -5.923 1.00 95.06 176 GLU A N 1
ATOM 1368 C CA . GLU A 1 176 ? 13.211 12.596 -7.140 1.00 95.06 176 GLU A CA 1
ATOM 1369 C C . GLU A 1 176 ? 14.221 11.482 -6.837 1.00 95.06 176 GLU A C 1
ATOM 1371 O O . GLU A 1 176 ? 14.133 10.399 -7.414 1.00 95.06 176 GLU A O 1
ATOM 1376 N N . SER A 1 177 ? 15.134 11.694 -5.885 1.00 96.44 177 SER A N 1
ATOM 1377 C CA . SER A 1 177 ? 16.066 10.647 -5.443 1.00 96.44 177 SER A CA 1
ATOM 1378 C C . SER A 1 177 ? 15.329 9.440 -4.850 1.00 96.44 177 SER A C 1
ATOM 1380 O O . SER A 1 177 ? 15.641 8.289 -5.158 1.00 96.44 177 SER A O 1
ATOM 1382 N N . ALA A 1 178 ? 14.309 9.691 -4.031 1.00 96.12 178 ALA A N 1
ATOM 1383 C CA . ALA A 1 178 ? 13.531 8.646 -3.390 1.00 96.12 178 ALA A CA 1
ATOM 1384 C C . ALA A 1 178 ? 12.697 7.841 -4.396 1.00 96.12 178 ALA A C 1
ATOM 1386 O O . ALA A 1 178 ? 12.669 6.615 -4.307 1.00 96.12 178 ALA A O 1
ATOM 1387 N N . LYS A 1 179 ? 12.100 8.492 -5.402 1.00 95.69 179 LYS A N 1
ATOM 1388 C CA . LYS A 1 179 ? 11.421 7.807 -6.516 1.00 95.69 179 LYS A CA 1
ATOM 1389 C C . LYS A 1 179 ? 12.374 6.881 -7.272 1.00 95.69 179 LYS A C 1
ATOM 1391 O O . LYS A 1 1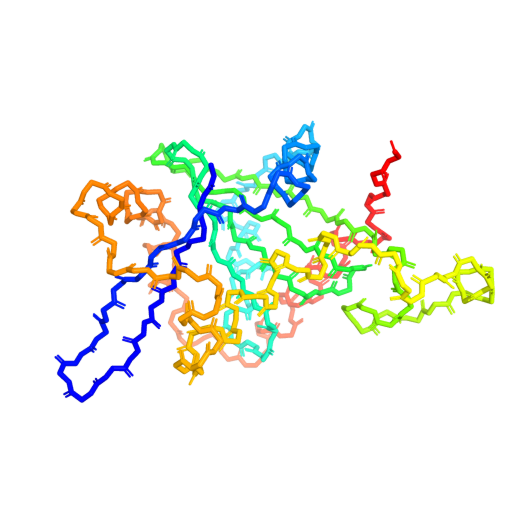79 ? 12.068 5.706 -7.434 1.00 95.69 179 LYS A O 1
ATOM 1396 N N . VAL A 1 180 ? 13.574 7.362 -7.613 1.00 96.19 180 VAL A N 1
ATOM 1397 C CA . VAL A 1 180 ? 14.608 6.534 -8.263 1.00 96.19 180 VAL A CA 1
ATOM 1398 C C . VAL A 1 180 ? 14.980 5.321 -7.406 1.00 96.19 180 VAL A C 1
ATOM 1400 O O . VAL A 1 180 ? 15.191 4.231 -7.940 1.00 96.19 180 VAL A O 1
ATOM 1403 N N . ASN A 1 181 ? 15.041 5.469 -6.080 1.00 97.31 181 ASN A N 1
ATOM 1404 C CA . ASN A 1 181 ? 15.303 4.344 -5.182 1.00 97.31 181 ASN A CA 1
ATOM 1405 C C . ASN A 1 181 ? 14.155 3.324 -5.174 1.00 97.31 181 ASN A C 1
ATOM 1407 O O . ASN A 1 181 ? 14.427 2.125 -5.089 1.00 97.31 181 ASN A O 1
ATOM 1411 N N . VAL A 1 182 ? 12.897 3.777 -5.263 1.00 96.94 182 VAL A N 1
ATOM 1412 C CA . VAL A 1 182 ? 11.737 2.884 -5.416 1.00 96.94 182 VAL A CA 1
ATOM 1413 C C . VAL A 1 182 ? 11.848 2.115 -6.728 1.00 96.94 182 VAL A C 1
ATOM 1415 O O . VAL A 1 182 ? 11.819 0.890 -6.682 1.00 96.94 182 VAL A O 1
ATOM 1418 N N . ASP A 1 183 ? 12.071 2.799 -7.851 1.00 95.06 183 ASP A N 1
ATOM 1419 C CA . ASP A 1 183 ? 12.162 2.179 -9.182 1.00 95.06 183 ASP A CA 1
ATOM 1420 C C . ASP A 1 183 ? 13.315 1.169 -9.255 1.00 95.06 183 ASP A C 1
ATOM 1422 O O . ASP A 1 183 ? 13.158 0.037 -9.712 1.00 95.06 183 ASP A O 1
ATOM 1426 N N . THR A 1 184 ? 14.482 1.551 -8.727 1.00 96.00 184 THR A N 1
ATOM 1427 C CA . THR A 1 184 ? 15.676 0.694 -8.704 1.00 96.00 184 THR A CA 1
ATOM 1428 C C . THR A 1 184 ? 15.442 -0.574 -7.888 1.00 96.00 184 THR A C 1
ATOM 1430 O O . THR A 1 184 ? 15.897 -1.650 -8.275 1.00 96.00 184 THR A O 1
ATOM 1433 N N . TRP A 1 185 ? 14.760 -0.461 -6.745 1.00 95.75 185 TRP A N 1
ATOM 1434 C CA . TRP A 1 185 ? 14.436 -1.620 -5.917 1.00 95.75 185 TRP A CA 1
A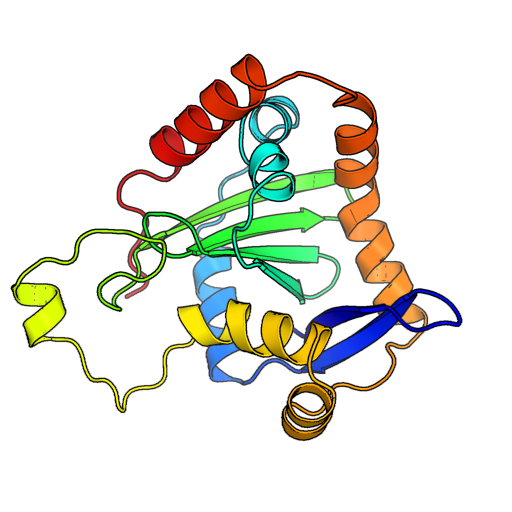TOM 1435 C C . TRP A 1 185 ? 13.339 -2.483 -6.545 1.00 95.75 185 TRP A C 1
ATOM 1437 O O . TRP A 1 185 ? 13.457 -3.707 -6.530 1.00 95.75 185 TRP A O 1
ATOM 1447 N N . ALA A 1 186 ? 12.282 -1.860 -7.067 1.00 95.25 186 ALA A N 1
ATOM 1448 C CA . ALA A 1 186 ? 11.136 -2.565 -7.621 1.00 95.25 186 ALA A CA 1
ATOM 1449 C C . ALA A 1 186 ? 11.534 -3.389 -8.855 1.00 95.25 186 ALA A C 1
ATOM 1451 O O . ALA A 1 186 ? 11.066 -4.521 -9.017 1.00 95.25 186 ALA A O 1
ATOM 1452 N N . GLY A 1 187 ? 12.450 -2.854 -9.672 1.00 93.12 187 GLY A N 1
ATOM 1453 C CA . GLY A 1 187 ? 12.997 -3.530 -10.842 1.00 93.12 187 GLY A CA 1
ATOM 1454 C C . GLY A 1 187 ? 11.890 -4.036 -11.767 1.00 93.12 187 GLY A C 1
ATOM 1455 O O . GLY A 1 187 ? 10.898 -3.356 -12.001 1.00 93.12 187 GLY A O 1
ATOM 1456 N N . GLU A 1 188 ? 12.029 -5.263 -12.273 1.00 90.00 188 GLU A N 1
ATOM 1457 C CA . GLU A 1 188 ? 10.983 -5.878 -13.104 1.00 90.00 188 GLU A CA 1
ATOM 1458 C C . GLU A 1 188 ? 9.791 -6.413 -12.304 1.00 90.00 188 GLU A C 1
ATOM 1460 O O . GLU A 1 188 ? 8.765 -6.735 -12.899 1.00 90.00 188 GLU A O 1
ATOM 1465 N N . GLY A 1 189 ? 9.915 -6.528 -10.979 1.00 92.56 189 GLY A N 1
ATOM 1466 C CA . GLY A 1 189 ? 8.888 -7.086 -10.108 1.00 92.56 189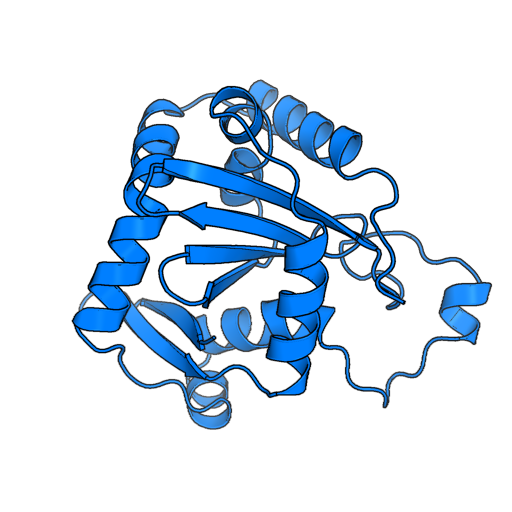 GLY A CA 1
ATOM 1467 C C . GLY A 1 189 ? 8.689 -8.592 -10.267 1.00 92.56 189 GLY A C 1
ATOM 1468 O O . GLY A 1 189 ? 9.014 -9.221 -11.275 1.00 92.56 189 GLY A O 1
ATOM 1469 N N . LEU A 1 190 ? 8.115 -9.198 -9.235 1.00 93.75 190 LEU A N 1
ATOM 1470 C CA . LEU A 1 190 ? 7.795 -10.617 -9.220 1.00 93.75 190 LEU A CA 1
ATOM 1471 C C . LEU A 1 190 ? 6.483 -10.887 -9.967 1.00 93.75 190 LEU A C 1
ATOM 1473 O O . LEU A 1 190 ? 5.477 -10.217 -9.734 1.00 93.75 190 LEU A O 1
ATOM 1477 N N . ARG A 1 191 ? 6.454 -11.928 -10.803 1.00 90.12 191 ARG A N 1
ATOM 1478 C CA . ARG A 1 191 ? 5.202 -12.496 -11.323 1.00 90.12 191 ARG A CA 1
ATOM 1479 C C . ARG A 1 191 ? 4.702 -13.586 -10.376 1.00 90.12 191 ARG A C 1
ATOM 1481 O O . ARG A 1 191 ? 5.394 -14.579 -10.159 1.00 90.12 191 ARG A O 1
ATOM 1488 N N . LEU A 1 192 ? 3.499 -13.418 -9.834 1.00 87.81 192 LEU A N 1
ATOM 1489 C CA . LEU A 1 192 ? 2.835 -14.462 -9.051 1.00 87.81 192 LEU A CA 1
ATOM 1490 C C . LEU A 1 192 ? 2.241 -15.499 -10.021 1.00 87.81 192 LEU A C 1
ATOM 1492 O O . LEU A 1 192 ? 1.336 -15.162 -10.775 1.00 87.81 192 LEU A O 1
ATOM 1496 N N . ALA A 1 193 ? 2.779 -16.726 -10.030 1.00 65.12 193 ALA A N 1
ATOM 1497 C CA . ALA A 1 193 ? 2.362 -17.830 -10.916 1.00 65.12 193 ALA A CA 1
ATOM 1498 C C . ALA A 1 193 ? 1.063 -18.511 -10.458 1.00 65.12 193 ALA A C 1
ATOM 1500 O O . ALA A 1 193 ? 1.144 -19.362 -9.551 1.00 65.12 193 ALA A O 1
#

Radius of gyration: 16.49 Å; chains: 1; bounding box: 38×38×45 Å

pLDDT: mean 93.03, std 6.63, range [65.12, 98.81]

Secondary structure (DSSP, 8-state):
-EEEEEEEETTEEEEEEEEPPHHHHHHHHHHHTTPEEE-HHHHHTTGGGGGGS---EEEEEETTEEEEEEEETTEEEEEEE-TTS-EEEEEEE-SSTTGGGPPPPHHHHHH--TTS--HHHHHHHHHHHHHH-HHHHHHTT-EEPPHHHHHHHHHHHHHHHHHHTT----HHHHHHHHHHHHHHHHTT-B---

Sequence (193 aa):
MQHVIWVSESSGDTPYSAPLSPENAKYLKRACEHLEPMSDEQYLNGPAAILGTLARSSYVLAGDDVLWCAEWDPGLLVFQFSPSGSMARVALRSPVPHFGGREATDEEHAAYNEDEPNPQYSVVFDAWDAQFEDDTRQWKGFSPADDETVARFEAALAHVNSLGQRLGDLGDAWMESAKVNVDTWAGEGLRLA

Foldseek 3Di:
DKWWAWAQDPVGTFIKIFDDDPVLVVVVVLQVVVWDWDDLVLCLLAVLLVVVDPWFWTWDDDPLWIWIWTFAPQAIKTWIFHLVRTIIIFAAHALDACTRNDHDDPVSVVPDDPPDDGSSCCNGVLRRCLNHDVVSVVVRPMDGDDPVRVVSHCSRCVNVVVSSVVNPPPDDVSSVSRNVSHCVVSDNGDYRD